Protein AF-A0A9P7X462-F1 (afdb_monomer_lite)

Secondary structure (DSSP, 8-state):
-HHHHHHHHHHHHHHHHHSPP--TTSTTSTT--SHHHHHHHHT-GGGHHHHHHHHHHHHHHHHHHHHHHHHHHHHHHHHHHHTTSS-GGGG--EEE--TTSS--EEE-HHHHHHHHHHHHHHGGGSPPTTS---HHHHHHHHHHHHHHHHHHHHHHHHHHHHHHHHHHHHHHHHTT-SHHHHHHHHHTPPTTTTHHHHHHHHHHHHHHHHTTGGGG--TT----S-----STT-THHHHHHHHHHHHSHHHHHHHHHHHHHHHH------GGG---TTTT--SS--------SS-HHHHHHHHHH-

Radius of gyration: 25.07 Å; chains: 1; bounding box: 58×61×65 Å

Sequence (306 aa):
MLKFRSILYLATVFIAGTLPPPGNSVLDQPWVSSSFWLAMYERGGGYARVCNLLVACFLVSAASAAAVDVYMSTRILSFLAEAGHAPKWLGLKYRRQSNSGKRATVIPWVGLLTSLGFAALSLLCMQRVTGVESKDEVFFKRLTSMNTSAYLQAIIGTLFTYIRFYYGTKRKEKDGKYLTEIERIKQNRAWGQPYLAITAFCICTFILLFHGWTCFRIPNGRWRIYTFTDGPTDQSSTEANAFLVTYLPPPLLLLLVFGYKLVKRSRLTAYEDMDFSDVTFVEGEPLEPKPPKADWRGRMWWTLVK

Foldseek 3Di:
DVVVVVVVVVVVVVVQVPQDDDDPVPPPDPPPPGSVLRVVVVVDDPCVVVSVVVVVVVVVVVVVVLVVVLVVQLVVQLVCLVVVNHPVLSVDWDWADDPPPDPTDIGRVSSNVVSVVVVVLLVLLDDDPPPDDDPSNVVSVLVVLLVVLLVLVVLLVVLVVVLLVVVLLVVCVVVVPPPVLSVVVVVPDDPPPPVVSVVVNVVSVVCLVCVLVVLVPDPPPDDDLDDPDPDPDDPRVVSNSSCCSSPVSVVVVVCVVVVSCVVVVDDDQDSVRDDRPCVPPPPDDPPPPDQPPDDPVSVVVVVVVD

Structure (mmCIF, N/CA/C/O backbone):
data_AF-A0A9P7X462-F1
#
_entry.id   AF-A0A9P7X462-F1
#
loop_
_atom_site.group_PDB
_atom_site.id
_atom_site.type_symbol
_atom_site.label_atom_id
_atom_site.label_alt_id
_atom_site.label_comp_id
_atom_site.label_asym_id
_atom_site.label_entity_id
_atom_site.label_seq_id
_atom_site.pdbx_PDB_ins_code
_atom_site.Cartn_x
_atom_site.Cartn_y
_atom_site.Cartn_z
_atom_site.occupancy
_atom_site.B_iso_or_equiv
_atom_site.auth_seq_id
_atom_site.auth_comp_id
_atom_site.auth_asym_id
_atom_site.auth_atom_id
_atom_site.pdbx_PDB_model_num
ATOM 1 N N . MET A 1 1 ? -0.696 19.508 0.607 1.00 52.09 1 MET A N 1
ATOM 2 C CA . MET A 1 1 ? 0.173 18.605 -0.221 1.00 52.09 1 MET A CA 1
ATOM 3 C C . MET A 1 1 ? -0.399 17.904 -1.485 1.00 52.09 1 MET A C 1
ATOM 5 O O . MET A 1 1 ? 0.282 17.920 -2.508 1.00 52.09 1 MET A O 1
ATOM 9 N N . LEU A 1 2 ? -1.564 17.227 -1.481 1.00 55.53 2 LEU A N 1
ATOM 10 C CA . LEU A 1 2 ? -1.964 16.297 -2.576 1.00 55.53 2 LEU A CA 1
ATOM 11 C C . LEU A 1 2 ? -2.119 16.946 -3.976 1.00 55.53 2 LEU A C 1
ATOM 13 O O . LEU A 1 2 ? -1.744 16.361 -4.995 1.00 55.53 2 LEU A O 1
ATOM 17 N N . LYS A 1 3 ? -2.638 18.181 -4.019 1.00 66.75 3 LYS A N 1
ATOM 18 C CA . LYS A 1 3 ? -2.853 18.942 -5.264 1.00 66.75 3 LYS A CA 1
ATOM 19 C C . LYS A 1 3 ? -1.535 19.259 -5.980 1.00 66.75 3 LYS A C 1
ATOM 21 O O . LYS A 1 3 ? -1.445 19.102 -7.189 1.00 66.75 3 LYS A O 1
ATOM 26 N N . PHE A 1 4 ? -0.496 19.618 -5.227 1.00 74.50 4 PHE A N 1
ATOM 27 C CA . PHE A 1 4 ? 0.814 19.968 -5.777 1.00 74.50 4 PHE A CA 1
ATOM 28 C C . PHE A 1 4 ? 1.508 18.768 -6.436 1.00 74.50 4 PHE A C 1
ATOM 30 O O . PHE A 1 4 ? 2.009 18.880 -7.549 1.00 74.50 4 PHE A O 1
ATOM 37 N N . ARG A 1 5 ? 1.457 17.589 -5.801 1.00 78.94 5 ARG A N 1
ATOM 38 C CA . ARG A 1 5 ? 2.040 16.353 -6.359 1.00 78.94 5 ARG A CA 1
ATOM 39 C C . ARG A 1 5 ? 1.377 15.953 -7.679 1.00 78.94 5 ARG A C 1
ATOM 41 O O . ARG A 1 5 ? 2.067 15.566 -8.613 1.00 78.94 5 ARG A O 1
ATOM 48 N N . SER A 1 6 ? 0.054 16.089 -7.752 1.00 77.81 6 SER A N 1
ATOM 49 C CA . SER A 1 6 ? -0.721 15.762 -8.956 1.00 77.81 6 SER A CA 1
ATOM 50 C C . SER A 1 6 ? -0.382 16.702 -10.117 1.00 77.81 6 SER A C 1
ATOM 52 O O . SER A 1 6 ? -0.191 16.247 -11.240 1.00 77.81 6 SER A O 1
ATOM 54 N N . ILE A 1 7 ? -0.241 18.002 -9.836 1.00 84.56 7 ILE A N 1
ATOM 55 C CA . ILE A 1 7 ? 0.156 19.006 -10.834 1.00 84.56 7 ILE A CA 1
ATOM 56 C C . ILE A 1 7 ? 1.568 18.727 -11.352 1.00 84.56 7 ILE A C 1
ATOM 58 O O . ILE A 1 7 ? 1.775 18.720 -12.562 1.00 84.56 7 ILE A O 1
ATOM 62 N N . LEU A 1 8 ? 2.523 18.448 -10.456 1.00 83.75 8 LEU A N 1
ATOM 63 C CA . LEU A 1 8 ? 3.883 18.085 -10.857 1.00 83.75 8 LEU A CA 1
ATOM 64 C C . LEU A 1 8 ? 3.892 16.839 -11.746 1.00 83.75 8 LEU A C 1
ATOM 66 O O . LEU A 1 8 ? 4.550 16.849 -12.779 1.00 83.75 8 LEU A O 1
ATOM 70 N N . TYR A 1 9 ? 3.127 15.803 -11.391 1.00 82.50 9 TYR A N 1
ATOM 71 C CA . TYR A 1 9 ? 3.040 14.583 -12.192 1.00 82.50 9 TYR A CA 1
ATOM 72 C C . TYR A 1 9 ? 2.520 14.867 -13.608 1.00 82.50 9 TYR A C 1
ATOM 74 O O . TYR A 1 9 ? 3.175 14.516 -14.589 1.00 82.50 9 TYR A O 1
ATOM 82 N N . LEU A 1 10 ? 1.397 15.581 -13.727 1.00 86.25 10 LEU A N 1
ATOM 83 C CA . LEU A 1 10 ? 0.821 15.949 -15.024 1.00 86.25 10 LEU A CA 1
ATOM 84 C C . LEU A 1 10 ? 1.778 16.808 -15.861 1.00 86.25 10 LEU A C 1
ATOM 86 O O . LEU A 1 10 ? 1.946 16.546 -17.050 1.00 86.25 10 LEU A O 1
ATOM 90 N N . ALA A 1 11 ? 2.453 17.778 -15.240 1.00 84.69 11 ALA A N 1
ATOM 91 C CA . ALA A 1 11 ? 3.452 18.603 -15.912 1.00 84.69 11 ALA A CA 1
ATOM 92 C C . ALA A 1 11 ? 4.642 17.765 -16.407 1.00 84.69 11 ALA A C 1
ATOM 94 O O . ALA A 1 11 ? 5.077 17.931 -17.544 1.00 84.69 11 ALA A O 1
ATOM 95 N N . THR A 1 12 ? 5.144 16.829 -15.595 1.00 80.19 12 THR A N 1
ATOM 96 C CA . THR A 1 12 ? 6.256 15.956 -16.004 1.00 80.19 12 THR A CA 1
ATOM 97 C C . THR A 1 12 ? 5.881 15.019 -17.146 1.00 80.19 12 THR A C 1
ATOM 99 O O . THR A 1 12 ? 6.673 14.871 -18.071 1.00 80.19 12 THR A O 1
ATOM 102 N N . VAL A 1 13 ? 4.677 14.436 -17.133 1.00 82.25 13 VAL A N 1
ATOM 103 C CA . VAL A 1 13 ? 4.186 13.579 -18.227 1.00 82.25 13 VAL A CA 1
ATOM 104 C C . VAL A 1 13 ? 4.019 14.389 -19.509 1.00 82.25 13 VAL A C 1
ATOM 106 O O . VAL A 1 13 ? 4.425 13.936 -20.576 1.00 82.25 13 VAL A O 1
ATOM 109 N N . PHE A 1 14 ? 3.479 15.604 -19.401 1.00 85.56 14 PHE A N 1
ATOM 110 C CA . PHE A 1 14 ? 3.344 16.513 -20.534 1.00 85.56 14 PHE A CA 1
ATOM 111 C C . PHE 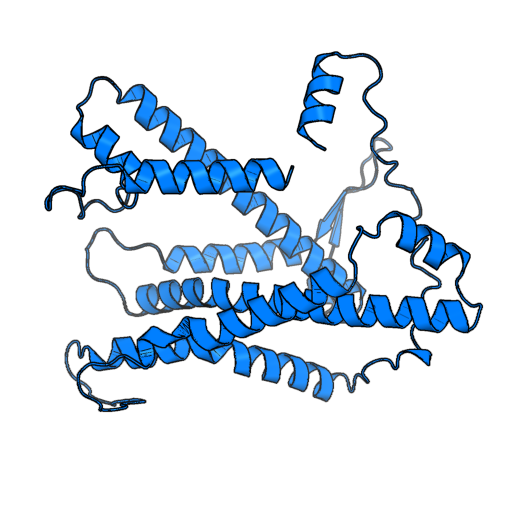A 1 14 ? 4.707 16.849 -21.156 1.00 85.56 14 PHE A C 1
ATOM 113 O O . PHE A 1 14 ? 4.892 16.668 -22.355 1.00 85.56 14 PHE A O 1
ATOM 120 N N . ILE A 1 15 ? 5.691 17.247 -20.341 1.00 82.12 15 ILE A N 1
ATOM 121 C CA . ILE A 1 15 ? 7.052 17.551 -20.812 1.00 82.12 15 ILE A CA 1
ATOM 122 C C . ILE A 1 15 ? 7.710 16.304 -21.420 1.00 82.12 15 ILE A C 1
ATOM 124 O O . ILE A 1 15 ? 8.291 16.387 -22.500 1.00 82.12 15 ILE A O 1
ATOM 128 N N . ALA A 1 16 ? 7.586 15.142 -20.774 1.00 74.12 16 ALA A N 1
ATOM 129 C CA . ALA A 1 16 ? 8.139 13.890 -21.286 1.00 74.12 16 ALA A CA 1
ATOM 130 C C . ALA A 1 16 ? 7.547 13.507 -22.652 1.00 74.12 16 ALA A C 1
ATOM 132 O O . ALA A 1 16 ? 8.287 13.064 -23.525 1.00 74.12 16 ALA A O 1
ATOM 133 N N . GLY A 1 17 ? 6.244 13.730 -22.858 1.00 75.06 17 GLY A N 1
ATOM 134 C CA . GLY A 1 17 ? 5.571 13.480 -24.135 1.00 75.06 17 GLY A CA 1
ATOM 135 C C . GLY A 1 17 ? 5.975 14.437 -25.261 1.00 75.06 17 GLY A C 1
ATOM 136 O O . GLY A 1 17 ? 5.818 14.093 -26.427 1.00 75.06 17 GLY A O 1
ATOM 137 N N . THR A 1 18 ? 6.512 15.618 -24.936 1.00 80.19 18 THR A N 1
ATOM 138 C CA . THR A 1 18 ? 7.016 16.583 -25.935 1.00 80.19 18 THR A CA 1
ATOM 139 C C . THR A 1 18 ? 8.463 16.336 -26.368 1.00 80.19 18 THR A C 1
ATOM 141 O O . THR A 1 18 ? 8.938 16.986 -27.299 1.00 80.19 18 THR A O 1
ATOM 144 N N . LEU A 1 19 ? 9.182 15.426 -25.703 1.00 74.62 19 LEU A N 1
ATOM 145 C CA . LEU A 1 19 ? 10.563 15.102 -26.056 1.00 74.62 19 LEU A CA 1
ATOM 146 C C . LEU A 1 19 ? 10.606 14.172 -27.282 1.00 74.62 19 LEU A C 1
ATOM 148 O O . LEU A 1 19 ? 9.779 13.264 -27.386 1.00 74.62 19 LEU A O 1
ATOM 152 N N . PRO A 1 20 ? 11.568 14.370 -28.203 1.00 69.25 20 PRO A N 1
ATOM 153 C CA . PRO A 1 20 ? 11.725 13.500 -29.361 1.00 69.25 20 PRO A CA 1
ATOM 154 C C . PRO A 1 20 ? 12.034 12.056 -28.926 1.00 69.25 20 PRO A C 1
ATOM 156 O O . PRO A 1 20 ? 12.663 11.849 -27.883 1.00 69.25 20 PRO A O 1
ATOM 159 N N . PRO A 1 21 ? 11.581 11.049 -29.697 1.00 61.97 21 PRO A N 1
ATOM 160 C CA . PRO A 1 21 ? 11.818 9.654 -29.364 1.00 61.97 21 PRO A CA 1
ATOM 161 C C . PRO A 1 21 ? 13.320 9.308 -29.404 1.00 61.97 21 PRO A C 1
ATOM 163 O O . PRO A 1 21 ? 14.033 9.825 -30.266 1.00 61.97 21 PRO A O 1
ATOM 166 N N . PRO A 1 22 ? 13.779 8.417 -28.502 1.00 57.34 22 PRO A N 1
ATOM 167 C CA . PRO A 1 22 ? 15.131 7.867 -28.496 1.00 57.34 22 PRO A CA 1
ATOM 168 C C . PRO A 1 22 ? 15.637 7.402 -29.861 1.00 57.34 22 PRO A C 1
ATOM 170 O O . PRO A 1 22 ? 14.917 6.693 -30.566 1.00 57.34 22 PRO A O 1
ATOM 173 N N . GLY A 1 23 ? 16.901 7.678 -30.189 1.00 57.31 23 GLY A N 1
ATOM 174 C CA . GLY A 1 23 ? 17.597 6.928 -31.236 1.00 57.31 23 GLY A CA 1
ATOM 175 C C . GLY A 1 23 ? 17.810 5.460 -30.830 1.00 57.31 23 GLY A C 1
ATOM 176 O O . GLY A 1 23 ? 18.080 5.155 -29.667 1.00 57.31 23 GLY A O 1
ATOM 177 N N . ASN A 1 24 ? 17.725 4.535 -31.794 1.00 55.25 24 ASN A N 1
ATOM 178 C CA . ASN A 1 24 ? 17.745 3.076 -31.572 1.00 55.25 24 ASN A CA 1
ATOM 179 C C . ASN A 1 24 ? 18.974 2.543 -30.798 1.00 55.25 24 ASN A C 1
ATOM 181 O O . ASN A 1 24 ? 18.919 1.441 -30.264 1.00 55.25 24 ASN A O 1
ATOM 185 N N . SER A 1 25 ? 20.078 3.293 -30.722 1.00 55.12 25 SER A N 1
ATOM 186 C CA . SER A 1 25 ? 21.349 2.852 -30.126 1.00 55.12 25 SER A CA 1
ATOM 187 C C . SER A 1 25 ? 21.471 3.054 -28.611 1.00 55.12 25 SER A C 1
ATOM 189 O O . SER A 1 25 ? 22.446 2.587 -28.028 1.00 55.12 25 SER A O 1
ATOM 191 N N . VAL A 1 26 ? 20.539 3.761 -27.959 1.00 52.75 26 VAL A N 1
ATOM 192 C CA . VAL A 1 26 ? 20.650 4.097 -26.519 1.00 52.75 26 VAL A CA 1
ATOM 193 C C . VAL A 1 26 ? 19.650 3.336 -25.637 1.00 52.75 26 VAL A C 1
ATOM 195 O O . VAL A 1 26 ? 19.733 3.370 -24.411 1.00 52.75 26 VAL A O 1
ATOM 198 N N . LEU A 1 27 ? 18.742 2.578 -26.254 1.00 51.91 27 LEU A N 1
ATOM 199 C CA . LEU A 1 27 ? 17.749 1.752 -25.560 1.00 51.91 27 LEU A CA 1
ATOM 200 C C . LEU A 1 27 ? 18.351 0.530 -24.838 1.00 51.91 27 LEU A C 1
ATOM 202 O O . LEU A 1 27 ? 17.669 -0.070 -24.014 1.00 51.91 27 LEU A O 1
ATOM 206 N N . ASP A 1 28 ? 19.617 0.194 -25.103 1.00 52.62 28 ASP A N 1
ATOM 207 C CA . ASP A 1 28 ? 20.286 -1.009 -24.579 1.00 52.62 28 ASP A CA 1
ATOM 208 C C . ASP A 1 28 ? 21.001 -0.805 -23.228 1.00 52.62 28 ASP A C 1
ATOM 210 O O . ASP A 1 28 ? 21.546 -1.743 -22.647 1.00 52.62 28 ASP A O 1
ATOM 214 N N . GLN A 1 29 ? 21.023 0.422 -22.697 1.00 53.41 29 GLN A N 1
ATOM 215 C CA . GLN A 1 29 ? 21.654 0.715 -21.406 1.00 53.41 29 GLN A CA 1
ATOM 216 C C . GLN A 1 29 ? 20.614 0.610 -20.269 1.00 53.41 29 GLN A C 1
ATOM 218 O O . GLN A 1 29 ? 19.598 1.312 -20.305 1.00 53.41 29 GLN A O 1
ATOM 223 N N . PRO A 1 30 ? 20.858 -0.190 -19.208 1.00 49.69 30 PRO A N 1
ATOM 224 C CA . PRO A 1 30 ? 19.837 -0.556 -18.215 1.00 49.69 30 PRO A CA 1
ATOM 225 C C . PRO A 1 30 ? 19.326 0.606 -17.345 1.00 49.69 30 PRO A C 1
ATOM 227 O O . PRO A 1 30 ? 18.340 0.456 -16.629 1.00 49.69 30 PRO A O 1
ATOM 230 N N . TRP A 1 31 ? 19.966 1.776 -17.407 1.00 52.28 31 TRP A N 1
ATOM 231 C CA . TRP A 1 31 ? 19.574 2.993 -16.685 1.00 52.28 31 TRP A CA 1
ATOM 232 C C . TRP A 1 31 ? 18.886 4.054 -17.560 1.00 52.28 31 TRP A C 1
ATOM 234 O O . TRP A 1 31 ? 18.516 5.109 -17.044 1.00 52.28 31 TRP A O 1
ATOM 244 N N . VAL A 1 32 ? 18.691 3.818 -18.865 1.00 52.47 32 VAL A N 1
ATOM 245 C CA . VAL A 1 32 ? 18.172 4.833 -19.813 1.00 52.47 32 VAL A CA 1
ATOM 246 C C . VAL A 1 32 ? 16.663 4.695 -20.082 1.00 52.47 32 VAL A C 1
ATOM 248 O O . VAL A 1 32 ? 16.137 5.160 -21.085 1.00 52.47 32 VAL A O 1
ATOM 251 N N . SER A 1 33 ? 15.905 4.126 -19.144 1.00 52.66 33 SER A N 1
ATOM 252 C CA . SER A 1 33 ? 14.459 3.889 -19.315 1.00 52.66 33 SER A CA 1
ATOM 253 C C . SER A 1 33 ? 13.585 5.158 -19.329 1.00 52.66 33 SER A C 1
ATOM 255 O O . SER A 1 33 ? 12.375 5.064 -19.515 1.00 52.66 33 SER A O 1
ATOM 257 N N . SER A 1 34 ? 14.158 6.347 -19.113 1.00 61.97 34 SER A N 1
ATOM 258 C CA . SER A 1 34 ? 13.439 7.627 -19.111 1.00 61.97 34 SER A CA 1
ATOM 259 C C . SER A 1 34 ? 13.858 8.492 -20.301 1.00 61.97 34 SER A C 1
ATOM 261 O O . SER A 1 34 ? 15.031 8.855 -20.402 1.00 61.97 34 SER A O 1
ATOM 263 N N . SER A 1 35 ? 12.905 8.911 -21.148 1.00 61.19 35 SER A N 1
ATOM 264 C CA . SER A 1 35 ? 13.176 9.836 -22.270 1.00 61.19 35 SER A CA 1
ATOM 265 C C . SER A 1 35 ? 13.844 11.141 -21.830 1.00 61.19 35 SER A C 1
ATOM 267 O O . SER A 1 35 ? 14.609 11.721 -22.591 1.00 61.19 35 SER A O 1
ATOM 269 N N . PHE A 1 36 ? 13.609 11.600 -20.595 1.00 65.75 36 PHE A N 1
ATOM 270 C CA . PHE A 1 36 ? 14.299 12.774 -20.056 1.00 65.75 36 PHE A CA 1
ATOM 271 C C . PHE A 1 36 ? 15.795 12.515 -19.851 1.00 65.75 36 PHE A C 1
ATOM 273 O O . PHE A 1 36 ? 16.634 13.341 -20.208 1.00 65.75 36 PHE A O 1
ATOM 280 N N . TRP A 1 37 ? 16.127 11.353 -19.285 1.00 65.88 37 TRP A N 1
ATOM 281 C CA . TRP A 1 37 ? 17.510 10.951 -19.049 1.00 65.88 37 TRP A CA 1
ATOM 282 C C . TRP A 1 37 ? 18.265 10.795 -20.366 1.00 65.88 37 TRP A C 1
ATOM 284 O O . TRP A 1 37 ? 19.395 11.263 -20.504 1.00 65.88 37 TRP A O 1
ATOM 294 N N . LEU A 1 38 ? 17.593 10.209 -21.354 1.00 65.44 38 LEU A N 1
ATOM 295 C CA . LEU A 1 38 ? 18.146 10.055 -22.680 1.00 65.44 38 LEU A CA 1
ATOM 296 C C . LEU A 1 38 ? 18.397 11.396 -23.375 1.00 65.44 38 LEU A C 1
ATOM 298 O O . LEU A 1 38 ? 19.495 11.621 -23.872 1.00 65.44 38 LEU A O 1
ATOM 302 N N . ALA A 1 39 ? 17.422 12.307 -23.353 1.00 66.81 39 ALA A N 1
ATOM 303 C CA . ALA A 1 39 ? 17.567 13.628 -23.961 1.00 66.81 39 ALA A CA 1
ATOM 304 C C . ALA A 1 39 ? 18.724 14.436 -23.341 1.00 66.81 39 ALA A C 1
ATOM 306 O O . ALA A 1 39 ? 19.370 15.231 -24.025 1.00 66.81 39 ALA A O 1
ATOM 307 N N . MET A 1 40 ? 19.008 14.235 -22.049 1.00 66.06 40 MET A N 1
ATOM 308 C CA . MET A 1 40 ? 20.171 14.836 -21.391 1.00 66.06 40 MET A CA 1
ATOM 309 C C . MET A 1 40 ? 21.491 14.170 -21.788 1.00 66.06 40 MET A C 1
ATOM 311 O O . MET A 1 40 ? 22.491 14.866 -21.954 1.00 66.06 40 MET A O 1
ATOM 315 N N . TYR A 1 41 ? 21.499 12.845 -21.948 1.00 66.81 41 TYR A N 1
ATOM 316 C CA . TYR A 1 41 ? 22.675 12.090 -22.376 1.00 66.81 41 TYR A CA 1
ATOM 317 C C . TYR A 1 41 ? 23.061 12.404 -23.832 1.00 66.81 41 TYR A C 1
ATOM 319 O O . TYR A 1 41 ? 24.225 12.691 -24.114 1.00 66.81 41 TYR A O 1
ATOM 327 N N . GLU A 1 42 ? 22.081 12.436 -24.740 1.00 66.75 42 GLU A N 1
ATOM 328 C CA . GLU A 1 42 ? 22.280 12.718 -26.170 1.00 66.75 42 GLU A CA 1
ATOM 329 C C . GLU A 1 42 ? 22.773 14.151 -26.442 1.00 66.75 42 GLU A C 1
ATOM 331 O O . GLU A 1 42 ? 23.473 14.384 -27.425 1.00 66.75 42 GLU A O 1
ATOM 336 N N . ARG A 1 43 ? 22.475 15.123 -25.564 1.00 63.09 43 ARG A N 1
ATOM 337 C CA . ARG A 1 43 ? 22.929 16.521 -25.714 1.00 63.09 43 ARG A CA 1
ATOM 338 C C . ARG A 1 43 ? 24.391 16.785 -25.312 1.00 63.09 43 ARG A C 1
ATOM 340 O O . ARG A 1 43 ? 24.850 17.919 -25.444 1.00 63.09 43 ARG A O 1
ATOM 347 N N . GLY A 1 44 ? 25.148 15.767 -24.900 1.00 55.38 44 GLY A N 1
ATOM 348 C CA . GLY A 1 44 ? 26.606 15.849 -24.757 1.00 55.38 44 GLY A CA 1
ATOM 349 C C . GLY A 1 44 ? 27.136 16.362 -23.404 1.00 55.38 44 GLY A C 1
ATOM 350 O O . GLY A 1 44 ? 26.455 17.011 -22.611 1.00 55.38 44 GLY A O 1
ATOM 351 N N . GLY A 1 45 ? 28.411 16.041 -23.141 1.00 54.28 45 GLY A N 1
ATOM 352 C CA . GLY A 1 45 ? 29.092 16.011 -21.833 1.00 54.28 45 GLY A CA 1
ATOM 353 C C . GLY A 1 45 ? 29.293 17.318 -21.046 1.00 54.28 45 GLY A C 1
ATOM 354 O O . GLY A 1 45 ? 29.981 17.289 -20.025 1.00 54.28 45 GLY A O 1
ATOM 355 N N . GLY A 1 46 ? 28.680 18.441 -21.432 1.00 58.78 46 GLY A N 1
ATOM 356 C CA . GLY A 1 46 ? 28.746 19.700 -20.666 1.00 58.78 46 GLY A CA 1
ATOM 357 C C . GLY A 1 46 ? 28.041 19.640 -19.301 1.00 58.78 46 GLY A C 1
ATOM 358 O O . GLY A 1 46 ? 28.351 20.417 -18.399 1.00 58.78 46 GLY A O 1
ATOM 359 N N . TYR A 1 47 ? 27.134 18.673 -19.116 1.00 65.88 47 TYR A N 1
ATOM 360 C CA . TYR A 1 47 ? 26.289 18.538 -17.924 1.00 65.88 47 TYR A CA 1
ATOM 361 C C . TYR A 1 47 ? 26.537 17.256 -17.118 1.00 65.88 47 TYR A C 1
ATOM 363 O O . TYR A 1 47 ? 25.713 16.899 -16.276 1.00 65.88 47 TYR A O 1
ATOM 371 N N . ALA A 1 48 ? 27.672 16.573 -17.305 1.00 68.75 48 ALA A N 1
ATOM 372 C CA . ALA A 1 48 ? 27.973 15.319 -16.598 1.00 68.75 48 ALA A CA 1
ATOM 373 C C . ALA A 1 48 ? 27.870 15.452 -15.062 1.00 68.75 48 ALA A C 1
ATOM 375 O O . ALA A 1 48 ? 27.337 14.575 -14.386 1.00 68.75 48 ALA A O 1
ATOM 376 N N . ARG A 1 49 ? 28.295 16.597 -14.503 1.00 77.00 49 ARG A N 1
ATOM 377 C CA . ARG A 1 49 ? 28.161 16.893 -13.063 1.00 77.00 49 ARG A CA 1
ATOM 378 C C . ARG A 1 49 ? 26.701 17.010 -12.619 1.00 77.00 49 ARG A C 1
ATOM 380 O O . ARG A 1 49 ? 26.353 16.521 -11.551 1.00 77.00 49 ARG A O 1
ATOM 387 N N . VAL A 1 50 ? 25.853 17.631 -13.441 1.00 77.81 50 VAL A N 1
ATOM 388 C CA . VAL A 1 50 ? 24.415 17.786 -13.167 1.00 77.81 50 VAL A CA 1
ATOM 389 C C . VAL A 1 50 ? 23.706 16.437 -13.276 1.00 77.81 50 VAL A C 1
ATOM 391 O O . VAL A 1 50 ? 22.897 16.108 -12.415 1.00 77.81 50 VAL A O 1
ATOM 394 N N . CYS A 1 51 ? 24.063 15.619 -14.268 1.00 73.19 51 CYS A N 1
ATOM 395 C CA . CYS A 1 51 ? 23.543 14.259 -14.414 1.00 73.19 51 CYS A CA 1
ATOM 396 C C . CYS A 1 51 ? 23.895 13.398 -13.190 1.00 73.19 51 CYS A C 1
ATOM 398 O O . CYS A 1 51 ? 23.007 12.810 -12.577 1.00 73.19 51 CYS A O 1
ATOM 400 N N . ASN A 1 52 ? 25.162 13.391 -12.766 1.00 78.44 52 ASN A N 1
ATOM 401 C CA . ASN A 1 52 ? 25.593 12.626 -11.592 1.00 78.44 52 ASN A CA 1
ATOM 402 C C . ASN A 1 52 ? 24.930 13.116 -10.296 1.00 78.44 52 ASN A C 1
ATOM 404 O O . ASN A 1 52 ? 24.557 12.297 -9.456 1.00 78.44 52 ASN A O 1
ATOM 408 N N . LEU A 1 53 ? 24.730 14.432 -10.143 1.00 85.06 53 LEU A N 1
ATOM 409 C CA . LEU A 1 53 ? 23.982 14.992 -9.016 1.00 85.06 53 LEU A CA 1
ATOM 410 C C . LEU A 1 53 ? 22.526 14.510 -9.018 1.00 85.06 53 LEU A C 1
ATOM 412 O O . LEU A 1 53 ? 22.028 14.084 -7.980 1.00 85.06 53 LEU A O 1
ATOM 416 N N . LEU A 1 54 ? 21.856 14.529 -10.172 1.00 80.69 54 LEU A N 1
ATOM 417 C CA . LEU A 1 54 ? 20.483 14.041 -10.296 1.00 80.69 54 LEU A CA 1
ATOM 418 C C . LEU A 1 54 ? 20.383 12.548 -9.975 1.00 80.69 54 LEU A C 1
ATOM 420 O O . LEU A 1 54 ? 19.497 12.165 -9.217 1.00 80.69 54 LEU A O 1
ATOM 424 N N . VAL A 1 55 ? 21.308 11.717 -10.467 1.00 81.94 55 VAL A N 1
ATOM 425 C CA . VAL A 1 55 ? 21.367 10.281 -10.124 1.00 81.94 55 VAL A CA 1
ATOM 426 C C . VAL A 1 55 ? 21.541 10.091 -8.628 1.00 81.94 55 VAL A C 1
ATOM 428 O O . VAL A 1 55 ? 20.796 9.321 -8.026 1.00 81.94 55 VAL A O 1
ATOM 431 N N . ALA A 1 56 ? 22.463 10.825 -8.003 1.00 85.75 56 ALA A N 1
ATOM 432 C CA . ALA A 1 56 ? 22.652 10.764 -6.560 1.00 85.75 56 ALA A CA 1
ATOM 433 C C . ALA A 1 56 ? 21.369 11.162 -5.809 1.00 85.75 56 ALA A C 1
ATOM 435 O O . ALA A 1 56 ? 20.952 10.454 -4.894 1.00 85.75 56 ALA A O 1
ATOM 436 N N . CYS A 1 57 ? 20.693 12.237 -6.225 1.00 87.00 57 CYS A N 1
ATOM 437 C CA . CYS A 1 57 ? 19.416 12.653 -5.645 1.00 87.00 57 CYS A CA 1
ATOM 438 C C . CYS A 1 57 ? 18.320 11.588 -5.813 1.00 87.00 57 CYS A C 1
ATOM 440 O O . CYS A 1 57 ? 17.595 11.315 -4.855 1.00 87.00 57 CYS A O 1
ATOM 442 N N . PHE A 1 58 ? 18.210 10.958 -6.986 1.00 86.00 58 PHE A N 1
ATOM 443 C CA . PHE A 1 58 ? 17.252 9.877 -7.226 1.00 86.00 58 PHE A CA 1
ATOM 444 C C . PHE A 1 58 ? 17.545 8.652 -6.359 1.00 86.00 58 PHE A C 1
ATOM 446 O O . PHE A 1 58 ? 16.623 8.126 -5.737 1.00 86.00 58 PHE A O 1
ATOM 453 N N . LEU A 1 59 ? 18.809 8.235 -6.254 1.00 86.31 59 LEU A N 1
ATOM 454 C CA . LEU A 1 59 ? 19.218 7.111 -5.409 1.00 86.31 59 LEU A CA 1
ATOM 455 C C . LEU A 1 59 ? 18.943 7.387 -3.927 1.00 86.31 59 LEU A C 1
ATOM 457 O O . LEU A 1 59 ? 18.384 6.533 -3.242 1.00 86.31 59 LEU A O 1
ATOM 461 N N . VAL A 1 60 ? 19.262 8.589 -3.439 1.00 91.62 60 VAL A N 1
ATOM 462 C CA . VAL A 1 60 ? 18.967 8.996 -2.056 1.00 91.62 60 VAL A CA 1
ATOM 463 C C . VAL A 1 60 ? 17.458 9.042 -1.810 1.00 91.62 60 VAL A C 1
ATOM 465 O O . VAL A 1 60 ? 16.989 8.556 -0.780 1.00 91.62 60 VAL A O 1
ATOM 468 N N . SER A 1 61 ? 16.676 9.569 -2.757 1.00 90.88 61 SER A N 1
ATOM 469 C CA . SER A 1 61 ? 15.215 9.592 -2.642 1.00 90.88 61 SER A CA 1
ATOM 470 C C . SER A 1 61 ? 14.617 8.184 -2.640 1.00 90.88 61 SER A C 1
ATOM 472 O O . SER A 1 61 ? 13.715 7.913 -1.847 1.00 90.88 61 SER A O 1
ATOM 474 N N . ALA A 1 62 ? 15.101 7.293 -3.506 1.00 87.56 62 ALA A N 1
ATOM 475 C CA . ALA A 1 62 ? 14.647 5.908 -3.578 1.00 87.56 62 ALA A CA 1
ATOM 476 C C . ALA A 1 62 ? 15.008 5.140 -2.298 1.00 87.56 62 ALA A C 1
ATOM 478 O O . ALA A 1 62 ? 14.152 4.472 -1.719 1.00 87.56 62 ALA A O 1
ATOM 479 N N . ALA A 1 63 ? 16.237 5.302 -1.801 1.00 89.50 63 ALA A N 1
ATOM 480 C CA . ALA A 1 63 ? 16.680 4.704 -0.545 1.00 89.50 63 ALA A CA 1
ATOM 481 C C . ALA A 1 63 ? 15.854 5.205 0.651 1.00 89.50 63 ALA A C 1
ATOM 483 O O . ALA A 1 63 ? 15.471 4.417 1.517 1.00 89.50 63 ALA A O 1
ATOM 484 N N . SER A 1 64 ? 15.523 6.500 0.684 1.00 93.12 64 SER A N 1
ATOM 485 C CA . SER A 1 64 ? 14.667 7.064 1.729 1.00 93.12 64 SER A CA 1
ATOM 486 C C . SER A 1 64 ? 13.240 6.513 1.670 1.00 93.12 64 SER A C 1
ATOM 488 O O . SER A 1 64 ? 12.690 6.193 2.723 1.00 93.12 64 SER A O 1
ATOM 490 N N . ALA A 1 65 ? 12.650 6.377 0.478 1.00 89.38 65 ALA A N 1
ATOM 491 C CA . ALA A 1 65 ? 11.325 5.780 0.313 1.00 89.38 65 ALA A CA 1
ATOM 492 C C . ALA A 1 65 ? 11.312 4.311 0.774 1.00 89.38 65 ALA A C 1
ATOM 494 O O . ALA A 1 65 ? 10.473 3.932 1.589 1.00 89.38 65 ALA A O 1
ATOM 495 N N . ALA A 1 66 ? 12.310 3.524 0.360 1.00 88.31 66 ALA A N 1
ATOM 496 C CA . ALA A 1 66 ? 12.454 2.130 0.775 1.00 88.31 66 ALA A CA 1
ATOM 497 C C . ALA A 1 66 ? 12.600 1.981 2.301 1.00 88.31 66 ALA A C 1
ATOM 499 O O . ALA A 1 66 ? 11.985 1.100 2.904 1.00 88.31 66 ALA A O 1
ATOM 500 N N . ALA A 1 67 ? 13.362 2.864 2.956 1.00 90.56 67 ALA A N 1
ATOM 501 C CA . ALA A 1 67 ? 13.506 2.847 4.412 1.00 90.56 67 ALA A CA 1
ATOM 502 C C . ALA A 1 67 ? 12.171 3.108 5.139 1.00 90.56 67 ALA A C 1
ATOM 504 O O . ALA A 1 67 ? 11.886 2.471 6.159 1.00 90.56 67 ALA A O 1
ATOM 505 N N . VAL A 1 68 ? 11.336 4.013 4.612 1.00 92.12 68 VAL A N 1
ATOM 506 C CA . VAL A 1 68 ? 9.994 4.286 5.156 1.00 92.12 68 VAL A CA 1
ATOM 507 C C . VAL A 1 68 ? 9.073 3.080 4.978 1.00 92.12 68 VAL A C 1
ATOM 509 O O . VAL A 1 68 ? 8.382 2.710 5.928 1.00 92.12 68 VAL A O 1
ATOM 512 N N . ASP A 1 69 ? 9.095 2.423 3.821 1.00 89.94 69 ASP A N 1
ATOM 513 C CA . ASP A 1 69 ? 8.243 1.257 3.559 1.00 89.94 69 ASP A CA 1
ATOM 514 C C . ASP A 1 69 ? 8.593 0.070 4.469 1.00 89.94 69 ASP A C 1
ATOM 516 O O . ASP A 1 69 ? 7.696 -0.574 5.029 1.00 89.94 69 ASP A O 1
ATOM 520 N N . VAL A 1 70 ? 9.886 -0.174 4.715 1.00 90.50 70 VAL A N 1
ATOM 521 C CA . VAL A 1 70 ? 10.346 -1.192 5.680 1.00 90.50 70 VAL A CA 1
ATOM 522 C C . VAL A 1 70 ? 9.877 -0.852 7.097 1.00 90.50 70 VAL A C 1
ATOM 524 O O . VAL A 1 70 ? 9.395 -1.725 7.829 1.00 90.50 70 VAL A O 1
ATOM 527 N N . TYR A 1 71 ? 9.970 0.421 7.489 1.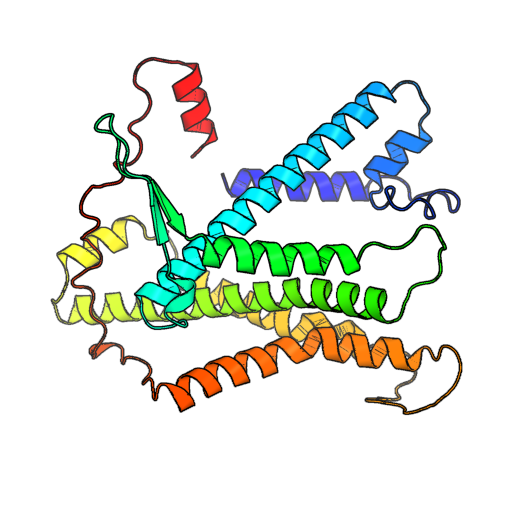00 89.44 71 TYR A N 1
ATOM 528 C CA . TYR A 1 71 ? 9.515 0.887 8.797 1.00 89.44 71 TYR A CA 1
ATOM 529 C C . TYR A 1 71 ? 8.001 0.715 8.987 1.00 89.44 71 TYR A C 1
ATOM 531 O O . TYR A 1 71 ? 7.561 0.197 10.021 1.00 89.44 71 TYR A O 1
ATOM 539 N N . MET A 1 72 ? 7.201 1.110 7.994 1.00 90.25 72 MET A N 1
ATOM 540 C CA . MET A 1 72 ? 5.744 0.979 8.034 1.00 90.25 72 MET A CA 1
ATOM 541 C C . MET A 1 72 ? 5.321 -0.490 8.078 1.00 90.25 72 MET A C 1
ATOM 543 O O . MET A 1 72 ? 4.523 -0.866 8.939 1.00 90.25 72 MET A O 1
ATOM 547 N N . SER A 1 73 ? 5.916 -1.336 7.235 1.00 90.00 73 SER A N 1
ATOM 548 C CA . SER A 1 73 ? 5.629 -2.778 7.183 1.00 90.00 73 SER A CA 1
ATOM 549 C C . SER A 1 73 ? 5.893 -3.458 8.528 1.00 90.00 73 SER A C 1
ATOM 551 O O . SER A 1 73 ? 5.040 -4.170 9.058 1.00 90.00 73 SER A O 1
ATOM 553 N N . THR A 1 74 ? 7.032 -3.144 9.147 1.00 90.94 74 THR A N 1
ATOM 554 C CA . THR A 1 74 ? 7.433 -3.672 10.459 1.00 90.94 74 THR A CA 1
ATOM 555 C C . THR A 1 74 ? 6.433 -3.304 11.565 1.00 90.94 74 THR A C 1
ATOM 557 O O . THR A 1 74 ? 6.084 -4.136 12.413 1.00 90.94 74 THR A O 1
ATOM 560 N N . ARG A 1 75 ? 5.925 -2.063 11.561 1.00 88.25 75 ARG A N 1
ATOM 561 C CA . ARG A 1 75 ? 4.933 -1.596 12.544 1.00 88.25 75 ARG A CA 1
ATOM 562 C C . ARG A 1 75 ? 3.554 -2.196 12.325 1.00 88.25 75 ARG A C 1
ATOM 564 O O . ARG A 1 75 ? 2.933 -2.604 13.303 1.00 88.25 75 ARG A O 1
ATOM 571 N N . ILE A 1 76 ? 3.104 -2.282 11.075 1.00 89.81 76 ILE A N 1
ATOM 572 C CA . ILE A 1 76 ? 1.821 -2.904 10.729 1.00 89.81 76 ILE A CA 1
ATOM 573 C C . ILE A 1 76 ? 1.815 -4.364 11.192 1.00 89.81 76 ILE A C 1
ATOM 575 O O . ILE A 1 76 ? 0.873 -4.791 11.853 1.00 89.81 76 ILE A O 1
ATOM 579 N N . LEU A 1 77 ? 2.894 -5.106 10.942 1.00 89.00 77 LEU A N 1
ATOM 580 C CA . LEU A 1 77 ? 3.021 -6.503 11.360 1.00 89.00 77 LEU A CA 1
ATOM 581 C C . LEU A 1 77 ? 2.943 -6.673 12.886 1.00 89.00 77 LEU A C 1
ATOM 583 O O . LEU A 1 77 ? 2.273 -7.570 13.393 1.00 89.00 77 LEU A O 1
ATOM 587 N N . SER A 1 78 ? 3.600 -5.770 13.614 1.00 87.81 78 SER A N 1
ATOM 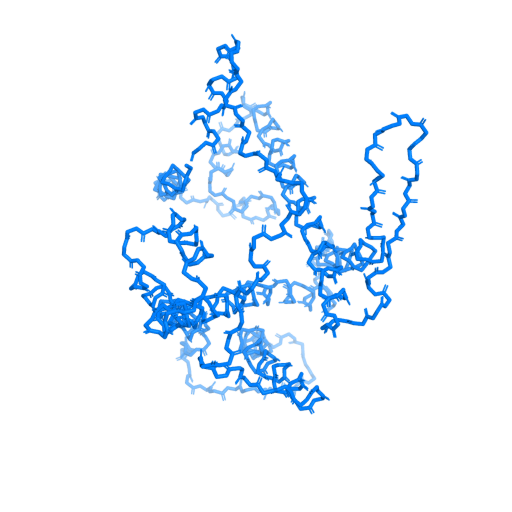588 C CA . SER A 1 78 ? 3.604 -5.769 15.080 1.00 87.81 78 SER A CA 1
ATOM 589 C C . SER A 1 78 ? 2.229 -5.443 15.649 1.00 87.81 78 SER A C 1
ATOM 591 O O . SER A 1 78 ? 1.779 -6.101 16.581 1.00 87.81 78 SER A O 1
ATOM 593 N N . PHE A 1 79 ? 1.549 -4.459 15.057 1.00 87.31 79 PHE A N 1
ATOM 594 C CA . PHE A 1 79 ? 0.190 -4.082 15.430 1.00 87.31 79 PHE A CA 1
ATOM 595 C C . PHE A 1 79 ? -0.797 -5.227 15.167 1.00 87.31 79 PHE A C 1
ATOM 597 O O . PHE A 1 79 ? -1.626 -5.542 16.016 1.00 87.31 79 PHE A O 1
ATOM 604 N N . LEU A 1 80 ? -0.665 -5.917 14.030 1.00 85.75 80 LEU A N 1
ATOM 605 C CA . LEU A 1 80 ? -1.480 -7.092 13.712 1.00 85.75 80 LEU A CA 1
ATOM 606 C C . LEU A 1 80 ? -1.240 -8.253 14.688 1.00 85.75 80 LEU A C 1
ATOM 608 O O . LEU A 1 80 ? -2.180 -8.982 15.012 1.00 85.75 80 LEU A O 1
ATOM 612 N N . ALA A 1 81 ? -0.005 -8.436 15.161 1.00 87.25 81 ALA A N 1
ATOM 613 C CA . ALA A 1 81 ? 0.314 -9.449 16.163 1.00 87.25 81 ALA A CA 1
ATOM 614 C C . ALA A 1 81 ? -0.278 -9.106 17.541 1.00 87.25 81 ALA A C 1
ATOM 616 O O . ALA A 1 81 ? -0.807 -9.993 18.209 1.00 87.25 81 ALA A O 1
ATOM 617 N N . GLU A 1 82 ? -0.261 -7.830 17.939 1.00 83.69 82 GLU A N 1
ATOM 618 C CA . GLU A 1 82 ? -0.894 -7.356 19.181 1.00 83.69 82 GLU A CA 1
ATOM 619 C C . GLU A 1 82 ? -2.419 -7.459 19.133 1.00 83.69 82 GLU A C 1
ATOM 621 O O . GLU A 1 82 ? -3.035 -7.881 20.108 1.00 83.69 82 GLU A O 1
ATOM 626 N N . ALA A 1 83 ? -3.022 -7.187 17.974 1.00 82.19 83 ALA A N 1
ATOM 627 C CA . ALA A 1 83 ? -4.450 -7.388 17.737 1.00 82.19 83 ALA A CA 1
ATOM 628 C C . ALA A 1 83 ? -4.859 -8.879 17.668 1.00 82.19 83 ALA A C 1
ATOM 630 O O . ALA A 1 83 ? -6.034 -9.199 17.504 1.00 82.19 83 ALA A O 1
ATOM 631 N N . GLY A 1 84 ? -3.906 -9.819 17.753 1.00 80.75 84 GLY A N 1
ATOM 632 C CA . GLY A 1 84 ? -4.166 -11.261 17.673 1.00 80.75 84 GLY A CA 1
ATOM 633 C C . GLY A 1 84 ? -4.530 -11.770 16.270 1.00 80.75 84 GLY A C 1
ATOM 634 O O . GLY A 1 84 ? -4.969 -12.919 16.120 1.00 80.75 84 GLY A O 1
ATOM 635 N N . HIS A 1 85 ? -4.343 -10.934 15.243 1.00 81.31 85 HIS A N 1
ATOM 636 C CA . HIS A 1 85 ? -4.603 -11.250 13.836 1.00 81.31 85 HIS A CA 1
ATOM 637 C C . HIS A 1 85 ? -3.401 -11.895 13.135 1.00 81.31 85 HIS A C 1
ATOM 639 O O . HIS A 1 85 ? -3.592 -12.635 12.172 1.00 81.31 85 HIS A O 1
ATOM 645 N N . ALA A 1 86 ? -2.183 -11.672 13.638 1.00 82.44 86 ALA A N 1
ATOM 646 C CA . ALA A 1 86 ? -0.957 -12.310 13.163 1.00 82.44 86 ALA A CA 1
ATOM 647 C C . ALA A 1 86 ? -0.330 -13.227 14.238 1.00 82.44 86 ALA A C 1
ATOM 649 O O . ALA A 1 86 ? -0.652 -13.106 15.425 1.00 82.44 86 ALA A O 1
ATOM 650 N N . PRO A 1 87 ? 0.557 -14.166 13.856 1.00 83.50 87 PRO A N 1
ATOM 651 C CA . PRO A 1 87 ? 1.284 -15.002 14.806 1.00 83.50 87 PRO A CA 1
ATOM 652 C C . PRO A 1 87 ? 2.024 -14.189 15.878 1.00 83.50 87 PRO A C 1
ATOM 654 O O . PRO A 1 87 ? 2.714 -13.219 15.569 1.00 83.50 87 PRO A O 1
ATOM 657 N N . LYS A 1 88 ? 1.941 -14.629 17.141 1.00 81.56 88 LYS A N 1
ATOM 658 C CA . LYS A 1 88 ? 2.491 -13.903 18.304 1.00 81.56 88 LYS A CA 1
ATOM 659 C C . LYS A 1 88 ? 3.995 -13.612 18.203 1.00 81.56 88 LYS A C 1
ATOM 661 O O . LYS A 1 88 ? 4.451 -12.603 18.727 1.00 81.56 88 LYS A O 1
ATOM 666 N N . TRP A 1 89 ? 4.758 -14.460 17.508 1.00 85.06 89 TRP A N 1
ATOM 667 C CA . TRP A 1 89 ? 6.203 -14.277 17.331 1.00 85.06 89 TRP A CA 1
ATOM 668 C C . TRP A 1 89 ? 6.553 -13.023 16.511 1.00 85.06 89 TRP A C 1
ATOM 670 O O . TRP A 1 89 ? 7.587 -12.410 16.758 1.00 85.06 89 TRP A O 1
ATOM 680 N N . LEU A 1 90 ? 5.669 -12.567 15.617 1.00 82.62 90 LEU A N 1
ATOM 681 C CA . LEU A 1 90 ? 5.854 -11.322 14.856 1.00 82.62 90 LEU A CA 1
ATOM 682 C C . LEU A 1 90 ? 5.709 -10.061 15.716 1.00 82.62 90 LEU A C 1
ATOM 684 O O . LEU A 1 90 ? 6.226 -9.005 15.359 1.00 82.62 90 LEU A O 1
ATOM 688 N N . GLY A 1 91 ? 5.036 -10.180 16.861 1.00 80.62 91 GLY A N 1
ATOM 689 C CA . GLY A 1 91 ? 4.857 -9.108 17.836 1.00 80.62 91 GLY A CA 1
ATOM 690 C C . GLY A 1 91 ? 5.986 -9.007 18.858 1.00 80.62 91 GLY A C 1
ATOM 691 O O . GLY A 1 91 ? 5.864 -8.232 19.800 1.00 80.62 91 GLY A O 1
ATOM 692 N N . LEU A 1 92 ? 7.072 -9.779 18.722 1.00 82.69 92 LEU A N 1
ATOM 693 C CA . LEU A 1 92 ? 8.203 -9.710 19.646 1.00 82.69 92 LEU A CA 1
ATOM 694 C C . LEU A 1 92 ? 8.931 -8.369 19.503 1.00 82.69 92 LEU A C 1
ATOM 696 O O . LEU A 1 92 ? 9.487 -8.030 18.453 1.00 82.69 92 LEU A O 1
ATOM 700 N N . LYS A 1 93 ? 8.944 -7.604 20.597 1.00 83.38 93 LYS A N 1
ATOM 701 C CA . LYS A 1 93 ? 9.557 -6.279 20.659 1.00 83.38 93 LYS A CA 1
ATOM 702 C C . LYS A 1 93 ? 10.796 -6.309 21.536 1.00 83.38 93 LYS A C 1
ATOM 704 O O . LYS A 1 93 ? 10.776 -6.821 22.651 1.00 83.38 93 LYS A O 1
ATOM 709 N N . TYR A 1 94 ? 11.866 -5.704 21.042 1.00 81.81 94 TYR A N 1
ATOM 710 C CA . TYR A 1 94 ? 13.030 -5.390 21.849 1.00 81.81 94 TYR A CA 1
ATOM 711 C C . TYR A 1 94 ? 12.818 -4.011 22.475 1.00 81.81 94 TYR A C 1
ATOM 713 O O . TYR A 1 94 ? 12.649 -3.009 21.771 1.00 81.81 94 TYR A O 1
ATOM 721 N N . ARG A 1 95 ? 12.781 -3.957 23.807 1.00 76.81 95 ARG A N 1
ATOM 722 C CA . ARG A 1 95 ? 12.664 -2.705 24.555 1.00 76.81 95 ARG A CA 1
ATOM 723 C C . ARG A 1 95 ? 14.049 -2.285 25.012 1.00 76.81 95 ARG A C 1
ATOM 725 O O . ARG A 1 95 ? 14.624 -2.912 25.895 1.00 76.81 95 ARG A O 1
ATOM 732 N N . ARG A 1 96 ? 14.566 -1.194 24.450 1.00 73.38 96 ARG A N 1
ATOM 733 C CA . ARG A 1 96 ? 15.784 -0.574 24.974 1.00 73.38 96 ARG A CA 1
ATOM 734 C C . ARG A 1 96 ? 15.394 0.408 26.073 1.00 73.38 96 ARG A C 1
ATOM 736 O O . ARG A 1 96 ? 14.759 1.429 25.803 1.00 73.38 96 ARG A O 1
ATOM 743 N N . GLN A 1 97 ? 15.750 0.087 27.313 1.00 63.31 97 GLN A N 1
ATOM 744 C CA . GLN A 1 97 ? 15.558 0.990 28.443 1.00 63.31 97 GLN A CA 1
ATOM 745 C C . GLN A 1 97 ? 16.561 2.145 28.320 1.00 63.31 97 GLN A C 1
ATOM 747 O O . GLN A 1 97 ? 17.759 1.927 28.147 1.00 63.31 97 GLN A O 1
ATOM 752 N N . SER A 1 98 ? 16.063 3.382 28.314 1.00 58.69 98 SER A N 1
ATOM 753 C CA . SER A 1 98 ? 16.912 4.573 28.280 1.00 58.69 98 SER A CA 1
ATOM 754 C C . SER A 1 98 ? 17.152 5.040 29.711 1.00 58.69 98 SER A C 1
ATOM 756 O O . SER A 1 98 ? 16.201 5.400 30.398 1.00 58.69 98 SER A O 1
ATOM 758 N N . ASN A 1 99 ? 18.413 5.081 30.150 1.00 57.06 99 ASN A N 1
ATOM 759 C CA . ASN A 1 99 ? 18.795 5.588 31.477 1.00 57.06 99 ASN A CA 1
ATOM 760 C C . ASN A 1 99 ? 18.598 7.112 31.642 1.00 57.06 99 ASN A C 1
ATOM 762 O O . ASN A 1 99 ? 18.882 7.652 32.701 1.00 57.06 99 ASN A O 1
ATOM 766 N N . SER A 1 100 ? 18.119 7.826 30.617 1.00 58.44 100 SER A N 1
ATOM 767 C CA . SER A 1 100 ? 18.109 9.297 30.569 1.00 58.44 100 SER A CA 1
ATOM 768 C C . SER A 1 100 ? 16.698 9.914 30.628 1.00 58.44 100 SER A C 1
ATOM 770 O O . SER A 1 100 ? 16.462 10.974 30.060 1.00 58.44 100 SER A O 1
ATOM 772 N N . GLY A 1 101 ? 15.715 9.241 31.243 1.00 58.50 101 GLY A N 1
ATOM 773 C CA . GLY A 1 101 ? 14.335 9.757 31.365 1.00 58.50 101 GLY A CA 1
ATOM 774 C C . GLY A 1 101 ? 13.578 9.930 30.035 1.00 58.50 101 GLY A C 1
ATOM 775 O O . GLY A 1 101 ? 12.431 10.372 30.014 1.00 58.50 101 GLY A O 1
ATOM 776 N N . LYS A 1 102 ? 14.194 9.568 28.903 1.00 59.94 102 LYS A N 1
ATOM 777 C CA . LYS A 1 102 ? 13.576 9.575 27.573 1.00 59.94 102 LYS A CA 1
ATOM 778 C C . LYS A 1 102 ? 12.747 8.303 27.385 1.00 59.94 102 LYS A C 1
ATOM 780 O O . LYS A 1 102 ? 13.140 7.229 27.838 1.00 59.94 102 LYS A O 1
ATOM 785 N N . ARG A 1 103 ? 11.598 8.433 26.705 1.00 60.28 103 ARG A N 1
ATOM 786 C CA . ARG A 1 103 ? 10.670 7.325 26.405 1.00 60.28 103 ARG A CA 1
ATOM 787 C C . ARG A 1 103 ? 11.442 6.102 25.895 1.00 60.28 103 ARG A C 1
ATOM 789 O O . ARG A 1 103 ? 12.273 6.228 24.999 1.00 60.28 103 ARG A O 1
ATOM 796 N N . ALA A 1 104 ? 11.163 4.930 26.468 1.00 66.31 104 ALA A N 1
ATOM 797 C CA . ALA A 1 104 ? 11.794 3.679 26.060 1.00 66.31 104 ALA A CA 1
ATOM 798 C C . ALA A 1 104 ? 11.543 3.422 24.566 1.00 66.31 104 ALA A C 1
ATOM 800 O O . ALA A 1 104 ? 10.391 3.364 24.130 1.00 66.31 104 ALA A O 1
ATOM 801 N N . THR A 1 105 ? 12.611 3.254 23.785 1.00 71.81 105 THR A N 1
ATOM 802 C CA . THR A 1 105 ? 12.491 2.931 22.362 1.00 71.81 105 THR A CA 1
ATOM 803 C C . THR A 1 105 ? 12.121 1.461 22.234 1.00 71.81 105 THR A C 1
ATOM 805 O O . THR A 1 105 ? 12.890 0.575 22.617 1.00 71.81 105 THR A O 1
ATOM 808 N N . VAL A 1 106 ? 10.925 1.206 21.711 1.00 77.00 106 VAL A N 1
ATOM 809 C CA . VAL A 1 106 ? 10.424 -0.141 21.445 1.00 77.00 106 VAL A CA 1
ATOM 810 C C . VAL A 1 106 ? 10.605 -0.431 19.959 1.00 77.00 106 VAL A C 1
ATOM 812 O O . VAL A 1 106 ? 10.029 0.261 19.118 1.00 77.00 106 VAL A O 1
ATOM 815 N N . ILE A 1 107 ? 11.420 -1.435 19.638 1.00 81.12 107 ILE A N 1
ATOM 816 C CA . ILE A 1 107 ? 11.741 -1.811 18.258 1.00 81.12 107 ILE A CA 1
ATOM 817 C C . ILE A 1 107 ? 11.243 -3.240 18.011 1.00 81.12 107 ILE A C 1
ATOM 819 O O . ILE A 1 107 ? 11.721 -4.169 18.666 1.00 81.12 107 ILE A O 1
ATOM 823 N N . PRO A 1 108 ? 10.298 -3.454 17.082 1.00 87.88 108 PRO A N 1
ATOM 824 C CA . PRO A 1 108 ? 9.895 -4.796 16.689 1.00 87.88 108 PRO A CA 1
ATOM 825 C C . PRO A 1 108 ? 10.925 -5.408 15.737 1.00 87.88 108 PRO A C 1
ATOM 827 O O . PRO A 1 108 ? 10.910 -5.177 14.530 1.00 87.88 108 PRO A O 1
ATOM 830 N N . TRP A 1 109 ? 11.856 -6.176 16.298 1.00 86.38 109 TRP A N 1
ATOM 831 C CA . TRP A 1 109 ? 12.994 -6.722 15.557 1.00 86.38 109 TRP A CA 1
ATOM 832 C C . TRP A 1 109 ? 12.592 -7.863 14.613 1.00 86.38 109 TRP A C 1
ATOM 834 O O . TRP A 1 109 ? 13.130 -7.959 13.516 1.00 86.38 109 TRP A O 1
ATOM 844 N N . VAL A 1 110 ? 11.608 -8.689 14.986 1.00 88.50 110 VAL A N 1
ATOM 845 C CA . VAL A 1 110 ? 11.129 -9.787 14.127 1.00 88.50 110 VAL A CA 1
ATOM 846 C C . VAL A 1 110 ? 10.425 -9.245 12.885 1.00 88.50 110 VAL A C 1
ATOM 848 O O . VAL A 1 110 ? 10.672 -9.712 11.773 1.00 88.50 110 VAL A O 1
ATOM 851 N N . GLY A 1 111 ? 9.587 -8.217 13.050 1.00 86.25 111 GLY A N 1
ATOM 852 C CA . GLY A 1 111 ? 8.965 -7.517 11.924 1.00 86.25 111 GLY A CA 1
ATOM 853 C C . GLY A 1 111 ? 9.997 -6.893 10.980 1.00 86.25 111 GLY A C 1
ATOM 854 O O . GLY A 1 111 ? 9.832 -6.943 9.762 1.00 86.25 111 GLY A O 1
ATOM 855 N N . LEU A 1 112 ? 11.102 -6.386 11.536 1.00 90.38 112 LEU A N 1
ATOM 856 C CA . LEU A 1 112 ? 12.208 -5.845 10.751 1.00 90.38 112 LEU A CA 1
ATOM 857 C C . LEU A 1 112 ? 12.930 -6.939 9.958 1.00 90.38 112 LEU A C 1
ATOM 859 O O . LEU A 1 112 ? 13.133 -6.778 8.759 1.00 90.38 112 LEU A O 1
ATOM 863 N N . LEU A 1 113 ? 13.288 -8.057 10.599 1.00 91.00 113 LEU A N 1
ATOM 864 C CA . LEU A 1 113 ? 13.980 -9.167 9.934 1.00 91.00 113 LEU A CA 1
ATOM 865 C C . LEU A 1 113 ? 13.129 -9.820 8.849 1.00 91.00 113 LEU A C 1
ATOM 867 O O . LEU A 1 113 ? 13.645 -10.149 7.788 1.00 91.00 113 LEU A O 1
ATOM 871 N N . THR A 1 114 ? 11.830 -9.988 9.094 1.00 89.25 114 THR A N 1
ATOM 872 C CA . THR A 1 114 ? 10.910 -10.534 8.086 1.00 89.25 114 THR A CA 1
ATOM 873 C C . THR A 1 114 ? 10.804 -9.602 6.884 1.00 89.25 114 THR A C 1
ATOM 875 O O . THR A 1 114 ? 11.008 -10.048 5.758 1.00 89.25 114 THR A O 1
ATOM 878 N N . SER A 1 115 ? 10.594 -8.301 7.108 1.00 89.75 115 SER A N 1
ATOM 879 C CA . SER A 1 115 ? 10.557 -7.299 6.031 1.00 89.75 115 SER A CA 1
ATOM 880 C C . SER A 1 115 ? 11.880 -7.239 5.258 1.00 89.75 115 SER A C 1
ATOM 882 O O . SER A 1 115 ? 11.877 -7.192 4.031 1.00 89.75 115 SER A O 1
ATOM 884 N N . LEU A 1 116 ? 13.017 -7.297 5.960 1.00 90.50 116 LEU A N 1
ATOM 885 C CA . LEU A 1 116 ? 14.344 -7.302 5.346 1.00 90.50 116 LEU A CA 1
ATOM 886 C C . LEU A 1 116 ? 14.611 -8.594 4.562 1.00 90.50 116 LEU A C 1
ATOM 888 O O . LEU A 1 116 ? 15.221 -8.535 3.502 1.00 90.50 116 LEU A O 1
ATOM 892 N N . GLY A 1 117 ? 14.125 -9.741 5.040 1.00 89.75 117 GLY A N 1
ATOM 893 C CA . GLY A 1 117 ? 14.211 -11.017 4.330 1.00 89.75 117 GLY A CA 1
ATOM 894 C C . GLY A 1 117 ? 13.452 -10.988 3.003 1.00 89.75 117 GLY A C 1
ATOM 895 O O . GLY A 1 117 ? 14.001 -11.378 1.974 1.00 89.75 117 GLY A O 1
ATOM 896 N N . PHE A 1 118 ? 12.230 -10.445 2.994 1.00 85.88 118 PHE A N 1
ATOM 897 C CA . PHE A 1 118 ? 11.475 -10.237 1.753 1.00 85.88 118 PHE A CA 1
ATOM 898 C C . PHE A 1 118 ? 12.131 -9.193 0.835 1.00 85.88 118 PHE A C 1
ATOM 900 O O . PHE A 1 118 ? 12.167 -9.387 -0.378 1.00 85.88 118 PHE A O 1
ATOM 907 N N . ALA A 1 119 ? 12.706 -8.121 1.388 1.00 86.19 119 ALA A N 1
ATOM 908 C CA . ALA A 1 119 ? 13.450 -7.137 0.601 1.00 86.19 119 ALA A CA 1
ATOM 909 C C . ALA A 1 119 ? 14.727 -7.734 -0.021 1.00 86.19 119 ALA A C 1
ATOM 911 O O . ALA A 1 119 ? 15.025 -7.477 -1.184 1.00 86.19 119 ALA A O 1
ATOM 912 N N . ALA A 1 120 ? 15.454 -8.577 0.715 1.00 85.81 120 ALA A N 1
ATOM 913 C CA . ALA A 1 120 ? 16.631 -9.282 0.212 1.00 85.81 120 ALA A CA 1
ATOM 914 C C . ALA A 1 120 ? 16.266 -10.262 -0.911 1.00 85.81 120 ALA A C 1
ATOM 916 O O . ALA A 1 120 ? 17.014 -10.392 -1.876 1.00 85.81 120 ALA A O 1
ATOM 917 N N . LEU A 1 121 ? 15.087 -10.886 -0.838 1.00 81.75 121 LEU A N 1
ATOM 918 C CA . LEU A 1 121 ? 14.565 -11.733 -1.908 1.00 81.75 121 LEU A CA 1
ATOM 919 C C . LEU A 1 121 ? 14.377 -10.950 -3.219 1.00 81.75 121 LEU A C 1
ATOM 921 O O . LEU A 1 121 ? 14.640 -11.477 -4.296 1.00 81.75 121 LEU A O 1
ATOM 925 N N . SER A 1 122 ? 14.017 -9.664 -3.136 1.00 80.62 122 SER A N 1
ATOM 926 C CA . SER A 1 122 ? 13.936 -8.788 -4.310 1.00 80.62 122 SER A CA 1
ATOM 927 C C . SER A 1 122 ? 15.288 -8.575 -5.001 1.00 80.62 122 SER A C 1
ATOM 929 O O . SER A 1 122 ? 15.297 -8.277 -6.194 1.00 80.62 122 SER A O 1
ATOM 931 N N . LEU A 1 123 ? 16.426 -8.748 -4.317 1.00 79.12 123 LEU A N 1
ATOM 932 C CA . LEU A 1 123 ? 17.749 -8.640 -4.948 1.00 79.12 123 LEU A CA 1
ATOM 933 C C . LEU A 1 123 ? 18.004 -9.771 -5.952 1.00 79.12 123 LEU A C 1
ATOM 935 O O . LEU A 1 123 ? 18.786 -9.591 -6.881 1.00 79.12 123 LEU A O 1
ATOM 939 N N . LEU A 1 124 ? 17.292 -10.897 -5.833 1.00 78.00 124 LEU A N 1
ATOM 940 C CA . LEU A 1 124 ? 17.338 -11.984 -6.815 1.00 78.00 124 LEU A CA 1
ATOM 941 C C . LEU A 1 124 ? 16.692 -11.601 -8.161 1.00 78.00 124 LEU A C 1
ATOM 943 O O . LEU A 1 124 ? 16.883 -12.311 -9.144 1.00 78.00 124 LEU A O 1
ATOM 947 N N . CYS A 1 125 ? 15.968 -10.474 -8.230 1.00 70.00 125 CYS A N 1
ATOM 948 C CA . CYS A 1 125 ? 15.461 -9.909 -9.487 1.00 70.00 125 CYS A CA 1
ATOM 949 C C . CYS A 1 125 ? 16.539 -9.182 -10.306 1.00 70.00 125 CYS A C 1
ATOM 951 O O . CYS A 1 125 ? 16.261 -8.788 -11.440 1.00 70.00 125 CYS A O 1
ATOM 953 N N . MET A 1 126 ? 17.711 -8.886 -9.725 1.00 68.56 126 MET A N 1
ATOM 954 C CA . MET A 1 126 ? 18.723 -8.082 -10.409 1.00 68.56 126 MET A CA 1
ATOM 955 C C . MET A 1 126 ? 19.343 -8.867 -11.563 1.00 68.56 126 MET A C 1
ATOM 957 O O . MET A 1 126 ? 19.922 -9.937 -11.372 1.00 68.56 126 MET A O 1
ATOM 961 N N . GLN A 1 127 ? 19.231 -8.294 -12.759 1.00 64.31 127 GLN A N 1
ATOM 962 C CA . GLN A 1 127 ? 19.758 -8.877 -13.982 1.00 64.31 127 GLN A CA 1
ATOM 963 C C . GLN A 1 127 ? 21.277 -8.970 -13.919 1.00 64.31 127 GLN A C 1
ATOM 965 O O . GLN A 1 127 ? 21.971 -7.996 -13.612 1.00 64.31 127 GLN A O 1
ATOM 970 N N . ARG A 1 128 ? 21.805 -10.164 -14.200 1.00 62.06 128 ARG A N 1
ATOM 971 C CA . ARG A 1 128 ? 23.254 -10.365 -14.283 1.00 62.06 128 ARG A CA 1
ATOM 972 C C . ARG A 1 128 ? 23.781 -9.709 -15.557 1.00 62.06 128 ARG A C 1
ATOM 974 O O . ARG A 1 128 ? 23.139 -9.745 -16.602 1.00 62.06 128 ARG A O 1
ATOM 981 N N . VAL A 1 129 ? 25.006 -9.191 -15.482 1.00 59.50 129 VAL A N 1
ATOM 982 C CA . VAL A 1 129 ? 25.719 -8.538 -16.601 1.00 59.50 129 VAL A CA 1
ATOM 983 C C . VAL A 1 129 ? 25.865 -9.459 -17.828 1.00 59.50 129 VAL A C 1
ATOM 985 O O . VAL A 1 129 ? 26.077 -8.991 -18.937 1.00 59.50 129 VAL A O 1
ATOM 988 N N . THR A 1 130 ? 25.698 -10.773 -17.659 1.00 59.50 130 THR A N 1
ATOM 989 C CA . THR A 1 130 ? 25.847 -11.789 -18.709 1.00 59.50 130 THR A CA 1
ATOM 990 C C . THR A 1 130 ? 24.683 -11.870 -19.705 1.00 59.50 130 THR A C 1
ATOM 992 O O . THR A 1 130 ? 24.731 -12.713 -20.593 1.00 59.50 130 THR A O 1
ATOM 995 N N . GLY A 1 131 ? 23.630 -11.052 -19.571 1.00 59.09 131 GLY A N 1
ATOM 996 C CA . GLY A 1 131 ? 22.560 -10.914 -20.577 1.00 59.09 131 GLY A CA 1
ATOM 997 C C . GLY A 1 131 ? 21.615 -12.116 -20.744 1.00 59.09 131 GLY A C 1
ATOM 998 O O . GLY A 1 131 ? 20.628 -12.015 -21.463 1.00 59.09 131 GLY A O 1
ATOM 999 N N . VAL A 1 132 ? 21.878 -13.238 -20.068 1.00 65.44 132 VAL A N 1
ATOM 1000 C CA . VAL A 1 132 ? 21.021 -14.433 -20.060 1.00 65.44 132 VAL A CA 1
ATOM 1001 C C . VAL A 1 132 ? 20.195 -14.447 -18.777 1.00 65.44 132 VAL A C 1
ATOM 1003 O O . VAL A 1 132 ? 20.745 -14.648 -17.692 1.00 65.44 132 VAL A O 1
ATOM 1006 N N . GLU A 1 133 ? 18.882 -14.238 -18.899 1.00 64.75 133 GLU A N 1
ATOM 1007 C CA . GLU A 1 133 ? 17.961 -14.297 -17.761 1.00 64.75 133 GLU A CA 1
ATOM 1008 C C . GLU A 1 133 ? 17.844 -15.736 -17.238 1.00 64.75 133 GLU A C 1
ATOM 1010 O O . GLU A 1 133 ? 17.503 -16.673 -17.966 1.00 64.75 133 GLU A O 1
ATOM 1015 N N . SER A 1 134 ? 18.120 -15.925 -15.949 1.00 69.50 134 SER A N 1
ATOM 1016 C CA . SER A 1 134 ? 17.880 -17.214 -15.290 1.00 69.50 134 SER A CA 1
ATOM 1017 C C . SER A 1 134 ? 16.386 -17.418 -15.004 1.00 69.50 134 SER A C 1
ATOM 1019 O O . SER A 1 134 ? 15.646 -16.453 -14.817 1.00 69.50 134 SER A O 1
ATOM 1021 N N . LYS A 1 135 ? 15.927 -18.677 -14.911 1.00 70.00 135 LYS A N 1
ATOM 1022 C CA . LYS A 1 135 ? 14.528 -18.997 -14.551 1.00 70.00 135 LYS A CA 1
ATOM 1023 C C . LYS A 1 135 ? 14.099 -18.324 -13.237 1.00 70.00 135 LYS A C 1
ATOM 1025 O O . LYS A 1 135 ? 12.964 -17.864 -13.128 1.00 70.00 135 LYS A O 1
ATOM 1030 N N . ASP A 1 136 ? 15.023 -18.224 -12.284 1.00 70.69 136 ASP A N 1
ATOM 1031 C CA . ASP A 1 136 ? 14.795 -17.617 -10.972 1.00 70.69 136 ASP A CA 1
ATOM 1032 C C . ASP A 1 136 ? 14.609 -16.098 -11.082 1.00 70.69 136 ASP A C 1
ATOM 1034 O O . ASP A 1 136 ? 13.666 -15.544 -10.522 1.00 70.69 136 ASP A O 1
ATOM 1038 N N . GLU A 1 137 ? 15.451 -15.423 -11.869 1.00 73.06 137 GLU A N 1
ATOM 1039 C CA . GLU A 1 137 ? 15.347 -13.981 -12.126 1.00 73.06 137 GLU A CA 1
ATOM 1040 C C . GLU A 1 137 ? 13.998 -13.623 -12.759 1.00 73.06 137 GLU A C 1
ATOM 1042 O O . GLU A 1 137 ? 13.320 -12.691 -12.319 1.00 73.06 137 GLU A O 1
ATOM 1047 N N . VAL A 1 138 ? 13.571 -14.412 -13.746 1.00 72.25 138 VAL A N 1
ATOM 1048 C CA . VAL A 1 138 ? 12.273 -14.254 -14.406 1.00 72.25 138 VAL A CA 1
ATOM 1049 C C . VAL A 1 138 ? 11.127 -14.429 -13.404 1.00 72.25 138 VAL A C 1
ATOM 1051 O O . VAL A 1 138 ? 10.173 -13.650 -13.413 1.00 72.25 138 VAL A O 1
ATOM 1054 N N . PHE A 1 139 ? 11.208 -15.417 -12.509 1.00 74.00 139 PHE A N 1
ATOM 1055 C CA . PHE A 1 139 ? 10.206 -15.632 -11.464 1.00 74.00 139 PHE A CA 1
ATOM 1056 C C . PHE A 1 139 ? 10.135 -14.465 -10.467 1.00 74.00 139 PHE A C 1
ATOM 1058 O O . PHE A 1 139 ? 9.042 -13.985 -10.161 1.00 74.00 139 PHE A O 1
ATOM 1065 N N . PHE A 1 140 ? 11.272 -13.952 -9.997 1.00 74.69 140 PHE A N 1
ATOM 1066 C CA . PHE A 1 140 ? 11.293 -12.846 -9.037 1.00 74.69 140 PHE A CA 1
ATOM 1067 C C . PHE A 1 140 ? 10.896 -11.497 -9.661 1.00 74.69 140 PHE A C 1
ATOM 1069 O O . PHE A 1 140 ? 10.140 -10.735 -9.044 1.00 74.69 140 PHE A O 1
ATOM 1076 N N . LYS A 1 141 ? 11.290 -11.230 -10.915 1.00 74.25 141 LYS A N 1
ATOM 1077 C CA . LYS A 1 141 ? 10.771 -10.092 -11.699 1.00 74.25 141 LYS A CA 1
ATOM 1078 C C . LYS A 1 141 ? 9.240 -10.151 -11.785 1.00 74.25 141 LYS A C 1
ATOM 1080 O O . LYS A 1 141 ? 8.568 -9.153 -11.525 1.00 74.25 141 LYS A O 1
ATOM 1085 N N . ARG A 1 142 ? 8.678 -11.338 -12.041 1.00 73.31 142 ARG A N 1
ATOM 1086 C CA . ARG A 1 142 ? 7.222 -11.570 -12.069 1.00 73.31 142 ARG A CA 1
ATOM 1087 C C . ARG A 1 142 ? 6.556 -11.357 -10.707 1.00 73.31 142 ARG A C 1
ATOM 1089 O O . ARG A 1 142 ? 5.525 -10.691 -10.650 1.00 73.31 142 ARG A O 1
ATOM 1096 N N . LEU A 1 143 ? 7.141 -11.856 -9.614 1.00 74.31 143 LEU A N 1
ATOM 1097 C CA . LEU A 1 143 ? 6.637 -11.608 -8.254 1.00 74.31 143 LEU A CA 1
ATOM 1098 C C . LEU A 1 143 ? 6.581 -10.110 -7.929 1.00 74.31 143 LEU A C 1
ATOM 1100 O O . LEU A 1 143 ? 5.614 -9.643 -7.329 1.00 74.31 143 LEU A O 1
ATOM 1104 N N . THR A 1 144 ? 7.578 -9.343 -8.370 1.00 76.81 144 THR A N 1
ATOM 1105 C CA . THR A 1 144 ? 7.594 -7.886 -8.183 1.00 76.81 144 THR A CA 1
ATOM 1106 C C . THR A 1 144 ? 6.451 -7.212 -8.944 1.00 76.81 144 THR A C 1
ATOM 1108 O O . THR A 1 144 ? 5.791 -6.330 -8.396 1.00 76.81 144 THR A O 1
ATOM 1111 N N . SER A 1 145 ? 6.132 -7.662 -10.162 1.00 74.50 145 SER A N 1
ATOM 1112 C CA . SER A 1 145 ? 4.960 -7.172 -10.906 1.00 74.50 145 SER A CA 1
ATOM 1113 C C . SER A 1 145 ? 3.628 -7.485 -10.205 1.00 74.50 145 SER A C 1
ATOM 1115 O O . SER A 1 145 ? 2.711 -6.664 -10.254 1.00 74.50 145 SER A O 1
ATOM 1117 N N . MET A 1 146 ? 3.519 -8.611 -9.483 1.00 75.62 146 MET A N 1
ATOM 1118 C CA . MET A 1 146 ? 2.318 -8.939 -8.688 1.00 75.62 146 MET A CA 1
ATOM 1119 C C . MET A 1 146 ? 2.077 -7.955 -7.529 1.00 75.62 146 MET A C 1
ATOM 1121 O O . MET A 1 146 ? 0.936 -7.794 -7.077 1.00 75.62 146 MET A O 1
ATOM 1125 N N . ASN A 1 147 ? 3.121 -7.278 -7.039 1.00 82.25 147 ASN A N 1
ATOM 1126 C CA . ASN A 1 147 ? 3.008 -6.342 -5.921 1.00 82.25 147 ASN A CA 1
ATOM 1127 C C . ASN A 1 147 ? 2.058 -5.173 -6.238 1.00 82.25 147 ASN A C 1
ATOM 1129 O O . ASN A 1 147 ? 1.267 -4.768 -5.388 1.00 82.25 147 ASN A O 1
ATOM 1133 N N . THR A 1 148 ? 2.065 -4.664 -7.474 1.00 81.44 148 THR A N 1
ATOM 1134 C CA . THR A 1 148 ? 1.185 -3.557 -7.885 1.00 81.44 148 THR A CA 1
ATOM 1135 C C . THR A 1 148 ? -0.291 -3.946 -7.802 1.00 81.44 148 THR A C 1
ATOM 1137 O O . THR A 1 148 ? -1.108 -3.188 -7.275 1.00 81.44 148 THR A O 1
ATOM 1140 N N . SER A 1 149 ? -0.639 -5.155 -8.249 1.00 80.81 149 SER A N 1
ATOM 1141 C CA . SER A 1 149 ? -1.997 -5.691 -8.109 1.00 80.81 149 SER A CA 1
ATOM 1142 C C . SER A 1 149 ? -2.389 -5.933 -6.649 1.00 80.81 149 SER A C 1
ATOM 1144 O O . SER A 1 149 ? -3.511 -5.606 -6.263 1.00 80.81 149 SER A O 1
ATOM 1146 N N . ALA A 1 150 ? -1.472 -6.436 -5.815 1.00 85.38 150 ALA A N 1
ATOM 1147 C CA . ALA A 1 150 ? -1.721 -6.628 -4.385 1.00 85.38 150 ALA A CA 1
ATOM 1148 C C . ALA A 1 150 ? -1.946 -5.289 -3.656 1.00 85.38 150 ALA A C 1
ATOM 1150 O O . ALA A 1 150 ? -2.840 -5.168 -2.816 1.00 85.38 150 ALA A O 1
ATOM 1151 N N . TYR A 1 151 ? -1.196 -4.247 -4.021 1.00 86.81 151 TYR A N 1
ATOM 1152 C CA . TYR A 1 151 ? -1.395 -2.899 -3.493 1.00 86.81 151 TYR A CA 1
ATOM 1153 C C . TYR A 1 151 ? -2.767 -2.326 -3.878 1.00 86.81 151 TYR A C 1
ATOM 1155 O O . TYR A 1 151 ? -3.474 -1.780 -3.027 1.00 86.81 151 TYR A O 1
ATOM 1163 N N . LEU A 1 152 ? -3.197 -2.511 -5.132 1.00 87.56 152 LEU A N 1
ATOM 1164 C CA . LEU A 1 152 ? -4.522 -2.072 -5.579 1.00 87.56 152 LEU A CA 1
ATOM 1165 C C . LEU A 1 152 ? -5.645 -2.777 -4.797 1.00 87.56 152 LEU A C 1
ATOM 1167 O O . LEU A 1 152 ? -6.628 -2.145 -4.411 1.00 87.56 152 LEU A O 1
ATOM 1171 N N . GLN A 1 153 ? -5.473 -4.061 -4.482 1.00 87.75 153 GLN A N 1
ATOM 1172 C CA . GLN A 1 153 ? -6.396 -4.807 -3.623 1.00 87.75 153 GLN A CA 1
ATOM 1173 C C . GLN A 1 153 ? -6.436 -4.286 -2.189 1.00 87.75 153 GLN A C 1
ATOM 1175 O O . GLN A 1 153 ? -7.518 -4.183 -1.609 1.00 87.75 153 GLN A O 1
ATOM 1180 N N . ALA A 1 154 ? -5.285 -3.925 -1.619 1.00 89.12 154 ALA A N 1
ATOM 1181 C CA . ALA A 1 154 ? -5.224 -3.324 -0.291 1.00 89.12 154 ALA A CA 1
ATOM 1182 C C . ALA A 1 154 ? -5.989 -1.988 -0.243 1.00 89.12 154 ALA A C 1
ATOM 1184 O O . ALA A 1 154 ? -6.709 -1.721 0.725 1.00 89.12 154 ALA A O 1
ATOM 1185 N N . ILE A 1 155 ? -5.913 -1.179 -1.308 1.00 90.81 155 ILE A N 1
ATOM 1186 C CA . ILE A 1 155 ? -6.705 0.055 -1.438 1.00 90.81 155 ILE A CA 1
ATOM 1187 C C . ILE A 1 155 ? -8.202 -0.261 -1.505 1.00 90.81 155 ILE A C 1
ATOM 1189 O O . ILE A 1 155 ? -8.982 0.348 -0.774 1.00 90.81 155 ILE A O 1
ATOM 1193 N N . ILE A 1 156 ? -8.612 -1.230 -2.328 1.00 91.38 156 ILE A N 1
ATOM 1194 C CA . ILE A 1 156 ? -10.018 -1.658 -2.430 1.00 91.38 156 ILE A CA 1
ATOM 1195 C C . ILE A 1 156 ? -10.540 -2.119 -1.061 1.00 91.38 156 ILE A C 1
ATOM 1197 O O . ILE A 1 156 ? -11.616 -1.694 -0.635 1.00 91.38 156 ILE A O 1
ATOM 1201 N N . GLY A 1 157 ? -9.756 -2.924 -0.337 1.00 89.12 157 GLY A N 1
ATOM 1202 C CA . GLY A 1 157 ? -10.076 -3.365 1.021 1.00 89.12 157 GLY A CA 1
ATOM 1203 C C . GLY A 1 157 ? -10.211 -2.200 2.005 1.00 89.12 157 GLY A C 1
ATOM 1204 O O . GLY A 1 157 ? -11.172 -2.155 2.771 1.00 89.12 157 GLY A O 1
ATOM 1205 N N . THR A 1 158 ? -9.304 -1.223 1.939 1.00 89.62 158 THR A N 1
ATOM 1206 C CA . THR A 1 158 ? -9.334 -0.015 2.783 1.00 89.62 158 THR A CA 1
ATOM 1207 C C . THR A 1 158 ? -10.558 0.859 2.493 1.00 89.62 158 THR A C 1
ATOM 1209 O O . THR A 1 158 ? -11.195 1.374 3.410 1.00 89.62 158 THR A O 1
ATOM 1212 N N . LEU A 1 159 ? -10.937 1.012 1.222 1.00 91.81 159 LEU A N 1
ATOM 1213 C CA . LEU A 1 159 ? -12.140 1.752 0.835 1.00 91.81 159 LEU A CA 1
ATOM 1214 C C . LEU A 1 159 ? -13.406 1.032 1.307 1.00 91.81 159 LEU A C 1
ATOM 1216 O O . LEU A 1 159 ? -14.316 1.668 1.840 1.00 91.81 159 LEU A O 1
ATOM 1220 N N . PHE A 1 160 ? -13.450 -0.294 1.176 1.00 91.38 160 PHE A N 1
ATOM 1221 C CA . PHE A 1 160 ? -14.567 -1.100 1.657 1.00 91.38 160 PHE A CA 1
ATOM 1222 C C . PHE A 1 160 ? -14.752 -0.991 3.179 1.00 91.38 160 PHE A C 1
ATOM 1224 O O . PHE A 1 160 ? -15.871 -0.757 3.653 1.00 91.38 160 PHE A O 1
ATOM 1231 N N . THR A 1 161 ? -13.672 -1.116 3.960 1.00 90.12 161 THR A N 1
ATOM 1232 C CA . THR A 1 161 ? -13.735 -0.962 5.422 1.00 90.12 161 THR A CA 1
ATOM 1233 C C . THR A 1 161 ? -14.124 0.459 5.816 1.00 90.12 161 THR A C 1
ATOM 1235 O O . THR A 1 161 ? -14.969 0.626 6.697 1.00 90.12 161 THR A O 1
ATOM 1238 N N . TYR A 1 162 ? -13.611 1.475 5.119 1.00 90.06 162 TYR A N 1
ATOM 1239 C CA . TYR A 1 162 ? -13.980 2.870 5.346 1.00 90.06 162 TYR A CA 1
ATOM 1240 C C . TYR A 1 162 ? -15.470 3.143 5.079 1.00 90.06 162 TYR A C 1
ATOM 1242 O O . TYR A 1 162 ? -16.138 3.779 5.898 1.00 90.06 162 TYR A O 1
ATOM 1250 N N . ILE A 1 163 ? -16.029 2.632 3.976 1.00 91.06 163 ILE A N 1
ATOM 1251 C CA . ILE A 1 163 ? -17.460 2.777 3.661 1.00 91.06 163 ILE A CA 1
ATOM 1252 C C . ILE A 1 163 ? -18.312 2.141 4.769 1.00 91.06 163 ILE A C 1
ATOM 1254 O O . ILE A 1 163 ? -19.268 2.755 5.250 1.00 91.06 163 ILE A O 1
ATOM 1258 N N . ARG A 1 164 ? -17.949 0.937 5.235 1.00 89.94 164 ARG A N 1
ATOM 1259 C CA . ARG A 1 164 ? -18.645 0.287 6.358 1.00 89.94 164 ARG A CA 1
ATOM 1260 C C . ARG A 1 164 ? -18.533 1.086 7.653 1.00 89.94 164 ARG A C 1
ATOM 1262 O O . ARG A 1 164 ? -19.541 1.240 8.336 1.00 89.94 164 ARG A O 1
ATOM 1269 N N . PHE A 1 165 ? -17.348 1.604 7.965 1.00 88.50 165 PHE A N 1
ATOM 1270 C CA . PHE A 1 165 ? -17.108 2.446 9.136 1.00 88.50 165 PHE A CA 1
ATOM 1271 C C . PHE A 1 165 ? -17.975 3.713 9.101 1.00 88.50 165 PHE A C 1
ATOM 1273 O O . PHE A 1 165 ? -18.636 4.048 10.084 1.00 88.50 165 PHE A O 1
ATOM 1280 N N . TYR A 1 166 ? -18.074 4.369 7.942 1.00 89.25 166 TYR A N 1
ATOM 1281 C CA . TYR A 1 166 ? -18.937 5.534 7.756 1.00 89.25 166 TYR A CA 1
ATOM 1282 C C . TYR A 1 166 ? -20.410 5.211 8.054 1.00 89.25 166 TYR A C 1
ATOM 1284 O O . TYR A 1 166 ? -21.052 5.918 8.834 1.00 89.25 166 TYR A O 1
ATOM 1292 N N . TYR A 1 167 ? -20.950 4.134 7.477 1.00 89.94 167 TYR A N 1
ATOM 1293 C CA . TYR A 1 167 ? -22.339 3.740 7.734 1.00 89.94 167 TYR A CA 1
ATOM 1294 C C . TYR A 1 167 ? -22.564 3.266 9.178 1.00 89.94 167 TYR A C 1
ATOM 1296 O O . TYR A 1 167 ? -23.615 3.563 9.745 1.00 89.94 167 TYR A O 1
ATOM 1304 N N . GLY A 1 168 ? -21.570 2.621 9.799 1.00 88.25 168 GLY A N 1
ATOM 1305 C CA . GLY A 1 168 ? -21.587 2.244 11.214 1.00 88.25 168 GLY A CA 1
ATOM 1306 C C . GLY A 1 168 ? -21.700 3.450 12.148 1.00 88.25 168 GLY A C 1
ATOM 1307 O O . GLY A 1 168 ? -22.600 3.489 12.986 1.00 88.25 168 GLY A O 1
ATOM 1308 N N . THR A 1 169 ? -20.869 4.483 11.951 1.00 87.19 169 THR A N 1
ATOM 1309 C CA . THR A 1 169 ? -20.944 5.722 12.755 1.00 87.19 169 THR A CA 1
ATOM 1310 C C . THR A 1 169 ? -22.299 6.417 12.611 1.00 87.19 169 THR A C 1
ATOM 1312 O O . THR A 1 169 ? -22.887 6.828 13.605 1.00 87.19 169 THR A O 1
ATOM 1315 N N . LYS A 1 170 ? -22.859 6.471 11.392 1.00 86.38 170 LYS A N 1
ATOM 1316 C CA . LYS A 1 170 ? -24.180 7.073 11.143 1.00 86.38 170 LYS A CA 1
ATOM 1317 C C . LYS A 1 170 ? -25.324 6.288 11.795 1.00 86.38 170 LYS A C 1
ATOM 1319 O O . LYS A 1 170 ? -26.338 6.881 12.151 1.00 86.38 170 LYS A O 1
ATOM 1324 N N . ARG A 1 171 ? -25.203 4.961 11.915 1.00 86.88 171 ARG A N 1
ATOM 1325 C CA . ARG A 1 171 ? -26.195 4.121 12.603 1.00 86.88 171 ARG A CA 1
ATOM 1326 C C . ARG A 1 171 ? -26.135 4.341 14.115 1.00 86.88 171 ARG A C 1
ATOM 1328 O O . ARG A 1 171 ? -27.165 4.642 14.698 1.00 86.88 171 ARG A O 1
ATOM 1335 N N . LYS A 1 172 ? -24.940 4.305 14.712 1.00 85.00 172 LYS A N 1
ATOM 1336 C CA . LYS A 1 172 ? -24.752 4.519 16.159 1.00 85.00 172 LYS A CA 1
ATOM 1337 C C . LYS A 1 172 ? -25.119 5.924 16.626 1.00 85.00 172 LYS A C 1
ATOM 1339 O O . LYS A 1 172 ? -25.676 6.074 17.707 1.00 85.00 172 LYS A O 1
ATOM 1344 N N . GLU A 1 173 ? -24.908 6.920 15.770 1.00 85.06 173 GLU A N 1
ATOM 1345 C CA . GLU A 1 173 ? -25.392 8.282 15.997 1.00 85.06 173 GLU A CA 1
ATOM 1346 C C . GLU A 1 173 ? -26.922 8.336 16.127 1.00 85.06 173 GLU A C 1
ATOM 1348 O O . GLU A 1 173 ? -27.438 8.989 17.029 1.00 85.06 173 GLU A O 1
ATOM 1353 N N . LYS A 1 174 ? -27.655 7.617 15.263 1.00 85.56 174 LYS A N 1
ATOM 1354 C CA . LYS A 1 174 ? -29.125 7.541 15.340 1.00 85.56 174 LYS A CA 1
ATOM 1355 C C . LYS A 1 174 ? -29.610 6.845 16.608 1.00 85.56 174 LYS A C 1
ATOM 1357 O O . LYS A 1 174 ? -30.668 7.199 17.113 1.00 85.56 174 LYS A O 1
ATOM 1362 N N . ASP A 1 175 ? -28.837 5.889 17.109 1.00 85.81 175 ASP A N 1
ATOM 1363 C CA . ASP A 1 175 ? -29.139 5.156 18.340 1.00 85.81 175 ASP A CA 1
ATOM 1364 C C . ASP A 1 175 ? -28.743 5.948 19.608 1.00 85.81 175 ASP A C 1
ATOM 1366 O O . ASP A 1 175 ? -28.916 5.452 20.720 1.00 85.81 175 ASP A O 1
ATOM 1370 N N . GLY A 1 176 ? -28.187 7.160 19.460 1.00 80.75 176 GLY A N 1
ATOM 1371 C CA . GLY A 1 176 ? -27.783 8.029 20.570 1.00 80.75 176 GLY A CA 1
ATOM 1372 C C . GLY A 1 176 ? -26.538 7.561 21.334 1.00 80.75 176 GLY A C 1
ATOM 1373 O O . GLY A 1 176 ? -26.283 8.044 22.434 1.00 80.75 176 GLY A O 1
ATOM 1374 N N . LYS A 1 177 ? -25.759 6.622 20.782 1.00 79.50 177 LYS A N 1
ATOM 1375 C CA . LYS A 1 177 ? -24.557 6.059 21.424 1.00 79.50 177 LYS A CA 1
ATOM 1376 C C . LYS A 1 177 ? -23.282 6.623 20.790 1.00 79.50 177 LYS A C 1
ATOM 1378 O O . LYS A 1 177 ? -23.235 6.830 19.580 1.00 79.50 177 LYS A O 1
ATOM 1383 N N . TYR A 1 178 ? -22.231 6.796 21.596 1.00 78.56 178 TYR A N 1
ATOM 1384 C CA . TYR A 1 178 ? -20.895 7.253 21.169 1.00 78.56 178 TYR A CA 1
ATOM 1385 C C . TYR A 1 178 ? -20.856 8.649 20.521 1.00 78.56 178 TYR A C 1
ATOM 1387 O O . TYR A 1 178 ? -20.091 8.901 19.589 1.00 78.56 178 TYR A O 1
ATOM 1395 N N . LEU A 1 179 ? -21.731 9.560 20.959 1.00 80.31 179 LEU A N 1
ATOM 1396 C CA . LEU A 1 179 ? -21.888 10.883 20.342 1.00 80.31 179 LEU A CA 1
ATOM 1397 C C . LEU A 1 179 ? -20.596 11.711 20.418 1.00 80.31 179 LEU A C 1
ATOM 1399 O O . LEU A 1 179 ? -20.187 12.297 19.417 1.00 80.31 179 LEU A O 1
ATOM 1403 N N . THR A 1 180 ? -19.913 11.686 21.565 1.00 79.38 180 THR A N 1
ATOM 1404 C CA . THR A 1 180 ? -18.645 12.393 21.803 1.00 79.38 180 THR A CA 1
ATOM 1405 C C . THR A 1 180 ? -17.522 11.896 20.897 1.00 79.38 180 THR A C 1
ATOM 1407 O O . THR A 1 180 ? -16.766 12.691 20.329 1.00 79.38 180 THR A O 1
ATOM 1410 N N . GLU A 1 181 ? -17.417 10.582 20.711 1.00 79.81 181 GLU A N 1
ATOM 1411 C CA . GLU A 1 181 ? -16.418 9.968 19.837 1.00 79.81 181 GLU A CA 1
ATOM 1412 C C . GLU A 1 181 ? -16.746 10.250 18.364 1.00 79.81 181 GLU A C 1
ATOM 1414 O O . GLU A 1 181 ? -15.863 10.607 17.578 1.00 79.81 181 GLU A O 1
ATOM 1419 N N . ILE A 1 182 ? -18.024 10.156 17.985 1.00 81.88 182 ILE A N 1
ATOM 1420 C CA . ILE A 1 182 ? -18.501 10.406 16.619 1.00 81.88 182 ILE A CA 1
ATOM 1421 C C . ILE A 1 182 ? -18.293 11.868 16.212 1.00 81.88 182 ILE A C 1
ATOM 1423 O O . ILE A 1 182 ? -17.891 12.122 15.073 1.00 81.88 182 ILE A O 1
ATOM 1427 N N . GLU A 1 183 ? -18.519 12.829 17.106 1.00 81.44 183 GLU A N 1
ATOM 1428 C CA . GLU A 1 183 ? -18.254 14.246 16.836 1.00 81.44 183 GLU A CA 1
ATOM 1429 C C . GLU A 1 183 ? -16.777 14.501 16.526 1.00 81.44 183 GLU A C 1
ATOM 1431 O O . GLU A 1 183 ? -16.468 15.158 15.528 1.00 81.44 183 GLU A O 1
ATOM 1436 N N . ARG A 1 184 ? -15.853 13.903 17.289 1.00 79.44 184 ARG A N 1
ATOM 1437 C CA . ARG A 1 184 ? -14.411 13.972 16.990 1.00 79.44 184 ARG A CA 1
ATOM 1438 C C . ARG A 1 184 ? -14.072 13.332 15.646 1.00 79.44 184 ARG A C 1
ATOM 1440 O O . ARG A 1 184 ? -13.330 13.908 14.854 1.00 79.44 184 ARG A O 1
ATOM 1447 N N . ILE A 1 185 ? -14.649 12.170 15.336 1.00 81.00 185 ILE A N 1
ATOM 1448 C CA . ILE A 1 185 ? -14.450 11.505 14.036 1.00 81.00 185 ILE A CA 1
ATOM 1449 C C . ILE A 1 185 ? -14.956 12.391 12.884 1.00 81.00 185 ILE A C 1
ATOM 1451 O O . ILE A 1 185 ? -14.339 12.441 11.816 1.00 81.00 185 ILE A O 1
ATOM 1455 N N . LYS A 1 186 ? -16.067 13.109 13.083 1.00 81.25 186 LYS A N 1
ATOM 1456 C CA . LYS A 1 186 ? -16.636 14.023 12.084 1.00 81.25 186 LYS A CA 1
ATOM 1457 C C . LYS A 1 186 ? -15.761 15.244 11.815 1.00 81.25 186 LYS A C 1
ATOM 1459 O O . LYS A 1 186 ? -15.780 15.714 10.681 1.00 81.25 186 LYS A O 1
ATOM 1464 N N . GLN A 1 187 ? -14.975 15.720 12.784 1.00 80.06 187 GLN A N 1
ATOM 1465 C CA . GLN A 1 187 ? -14.043 16.839 12.568 1.00 80.06 187 GLN A CA 1
ATOM 1466 C C . GLN A 1 187 ? -13.025 16.534 11.458 1.00 80.06 187 GLN A C 1
ATOM 1468 O O . GLN A 1 187 ? -12.679 17.412 10.674 1.00 80.06 187 GLN A O 1
ATOM 1473 N N . ASN A 1 188 ? -12.616 15.269 11.330 1.00 78.31 188 ASN A N 1
ATOM 1474 C CA . ASN A 1 188 ? -11.671 14.810 10.308 1.00 78.31 188 ASN A CA 1
ATOM 1475 C C . ASN A 1 188 ? -12.342 14.393 8.984 1.00 78.31 188 ASN A C 1
ATOM 1477 O O . ASN A 1 188 ? -11.687 13.840 8.095 1.00 78.31 188 ASN A O 1
ATOM 1481 N N . ARG A 1 189 ? -13.654 14.613 8.832 1.00 80.44 189 ARG A N 1
ATOM 1482 C CA . ARG A 1 189 ? -14.429 14.173 7.667 1.00 80.44 189 ARG A CA 1
ATOM 1483 C C . ARG A 1 189 ? -14.360 15.221 6.555 1.00 80.44 189 ARG A C 1
ATOM 1485 O O . ARG A 1 189 ? -14.731 16.374 6.743 1.00 80.44 189 ARG A O 1
ATOM 1492 N N . ALA A 1 190 ? -13.917 14.812 5.369 1.00 79.19 190 ALA A N 1
ATOM 1493 C CA . ALA A 1 190 ? -13.870 15.701 4.212 1.00 79.19 190 ALA A CA 1
ATOM 1494 C C . ALA A 1 190 ? -15.274 15.955 3.638 1.00 79.19 190 ALA A C 1
ATOM 1496 O O . ALA A 1 190 ? -16.160 15.093 3.683 1.00 79.19 190 ALA A O 1
ATOM 1497 N N . TRP A 1 191 ? -15.455 17.127 3.029 1.00 77.25 191 TRP A N 1
ATOM 1498 C CA . TRP A 1 191 ? -16.666 17.459 2.284 1.00 77.25 191 TRP A CA 1
ATOM 1499 C C . TRP A 1 191 ? -16.840 16.481 1.106 1.00 77.25 191 TRP A C 1
ATOM 1501 O O . TRP A 1 191 ? -15.940 16.331 0.284 1.00 77.25 191 TRP A O 1
ATOM 1511 N N . GLY A 1 192 ? -17.968 15.760 1.061 1.00 78.25 192 GLY A N 1
ATOM 1512 C CA . GLY A 1 192 ? -18.263 14.748 0.031 1.00 78.25 192 GLY A CA 1
ATOM 1513 C C . GLY A 1 192 ? -18.108 13.280 0.461 1.00 78.25 192 GLY A C 1
ATOM 1514 O O . GLY A 1 192 ? -18.338 12.376 -0.346 1.00 78.25 192 GLY A O 1
ATOM 1515 N N . GLN A 1 193 ? -17.759 12.997 1.720 1.00 84.06 193 GLN A N 1
ATOM 1516 C CA . GLN A 1 193 ? -17.781 11.627 2.255 1.00 84.06 193 GLN A CA 1
ATOM 1517 C C . GLN A 1 193 ? -19.236 11.192 2.568 1.00 84.06 193 GLN A C 1
ATOM 1519 O O . GLN A 1 193 ? -19.951 11.930 3.252 1.00 84.06 193 GLN A O 1
ATOM 1524 N N . PRO A 1 194 ? -19.711 10.025 2.076 1.00 88.06 194 PRO A N 1
ATOM 1525 C CA . PRO A 1 194 ? -18.939 8.879 1.591 1.00 88.06 194 PRO A CA 1
ATOM 1526 C C . PRO A 1 194 ? -18.883 8.740 0.058 1.00 88.06 194 PRO A C 1
ATOM 1528 O O . PRO A 1 194 ? -18.236 7.817 -0.430 1.00 88.06 194 PRO A O 1
ATOM 1531 N N . TYR A 1 195 ? -19.528 9.618 -0.717 1.00 89.00 195 TYR A N 1
ATOM 1532 C CA . TYR A 1 195 ? -19.610 9.499 -2.181 1.00 89.00 195 TYR A CA 1
ATOM 1533 C C . TYR A 1 195 ? -18.233 9.464 -2.856 1.00 89.00 195 TYR A C 1
ATOM 1535 O O . TYR A 1 195 ? -18.016 8.680 -3.780 1.00 89.00 195 TYR A O 1
ATOM 1543 N N . LEU A 1 196 ? -17.268 10.233 -2.341 1.00 88.88 196 LEU A N 1
ATOM 1544 C CA . LEU A 1 196 ? -15.875 10.181 -2.803 1.00 88.88 196 LEU A CA 1
ATOM 1545 C C . LEU A 1 196 ? -15.224 8.802 -2.589 1.00 88.88 196 LEU A C 1
ATOM 1547 O O . LEU A 1 196 ? -14.455 8.345 -3.427 1.00 88.88 196 LEU A O 1
ATOM 1551 N N . ALA A 1 197 ? -15.551 8.109 -1.496 1.00 89.50 197 ALA A N 1
ATOM 1552 C CA . ALA A 1 197 ? -15.024 6.770 -1.233 1.00 89.50 197 ALA A CA 1
ATOM 1553 C C . ALA A 1 197 ? -15.698 5.707 -2.114 1.00 89.50 197 ALA A C 1
ATOM 1555 O O . ALA A 1 197 ? -15.027 4.802 -2.599 1.00 89.50 197 ALA A O 1
ATOM 1556 N N . ILE A 1 198 ? -17.007 5.836 -2.357 1.00 91.69 198 ILE A N 1
ATOM 1557 C CA . ILE A 1 198 ? -17.766 4.920 -3.224 1.00 91.69 198 ILE A CA 1
ATOM 1558 C C . ILE A 1 198 ? -17.283 5.030 -4.673 1.00 91.69 198 ILE A C 1
ATOM 1560 O O . ILE A 1 198 ? -17.014 4.020 -5.315 1.00 91.69 198 ILE A O 1
ATOM 1564 N N . THR A 1 199 ? -17.121 6.252 -5.181 1.00 92.81 199 THR A N 1
ATOM 1565 C CA . THR A 1 199 ? -16.607 6.481 -6.541 1.00 92.81 199 THR A CA 1
ATOM 1566 C C . THR A 1 199 ? -15.183 5.953 -6.702 1.00 92.81 199 THR A C 1
ATOM 1568 O O . THR A 1 199 ? -14.918 5.227 -7.658 1.00 92.81 199 THR A O 1
ATOM 1571 N N . ALA A 1 200 ? -14.291 6.217 -5.740 1.00 91.25 200 ALA A N 1
ATOM 1572 C CA . ALA A 1 200 ? -12.944 5.648 -5.734 1.00 91.25 200 ALA A CA 1
ATOM 1573 C C . ALA A 1 200 ? -12.963 4.110 -5.709 1.00 91.25 200 ALA A C 1
ATOM 1575 O O . ALA A 1 200 ? -12.222 3.476 -6.456 1.00 91.25 200 ALA A O 1
ATOM 1576 N N . PHE A 1 201 ? -13.844 3.502 -4.909 1.00 93.12 201 PHE A N 1
ATOM 1577 C CA . PHE A 1 201 ? -13.995 2.048 -4.844 1.00 93.12 201 PHE A CA 1
ATOM 1578 C C . PHE A 1 201 ? -14.421 1.460 -6.195 1.00 93.12 201 PHE A C 1
ATOM 1580 O O . PHE A 1 201 ? -13.820 0.487 -6.657 1.00 93.12 201 PHE A O 1
ATOM 1587 N N . CYS A 1 202 ? -15.402 2.075 -6.861 1.00 93.06 202 CYS A N 1
ATOM 1588 C CA . CYS A 1 202 ? -15.844 1.658 -8.191 1.00 93.06 202 CYS A CA 1
ATOM 1589 C C . CYS A 1 202 ? -14.721 1.785 -9.230 1.00 93.06 202 CYS A C 1
ATOM 1591 O O . CYS A 1 202 ? -14.493 0.848 -9.992 1.00 93.06 202 CYS A O 1
ATOM 1593 N N . ILE A 1 203 ? -13.982 2.900 -9.231 1.00 93.31 203 ILE A N 1
ATOM 1594 C CA . ILE A 1 203 ? -12.875 3.133 -10.172 1.00 93.31 203 ILE A CA 1
ATOM 1595 C C . ILE A 1 203 ? -11.735 2.135 -9.935 1.00 93.31 203 ILE A C 1
ATOM 1597 O O . ILE A 1 203 ? -11.268 1.515 -10.885 1.00 93.31 203 ILE A O 1
ATOM 1601 N N . CYS A 1 204 ? -11.306 1.922 -8.687 1.00 90.25 204 CYS A N 1
ATOM 1602 C CA . CYS A 1 204 ? -10.252 0.953 -8.373 1.00 90.25 204 CYS A CA 1
ATOM 1603 C C . CYS A 1 204 ? -10.660 -0.481 -8.737 1.00 90.25 204 CYS A C 1
ATOM 1605 O O . CYS A 1 204 ? -9.840 -1.232 -9.263 1.00 90.25 204 CYS A O 1
ATOM 1607 N N . THR A 1 205 ? -11.924 -0.847 -8.508 1.00 89.31 205 THR A N 1
ATOM 1608 C CA . THR A 1 205 ? -12.463 -2.157 -8.906 1.00 89.31 205 THR A CA 1
ATOM 1609 C C . THR A 1 205 ? -12.470 -2.306 -10.426 1.00 89.31 205 THR A C 1
ATOM 1611 O O . THR A 1 205 ? -12.038 -3.332 -10.943 1.00 89.31 205 THR A O 1
ATOM 1614 N N . PHE A 1 206 ? -12.892 -1.269 -11.152 1.00 89.69 206 PHE A N 1
ATOM 1615 C CA . PHE A 1 206 ? -12.851 -1.252 -12.611 1.00 89.69 206 PHE A CA 1
ATOM 1616 C C . PHE A 1 206 ? -11.413 -1.404 -13.126 1.00 89.69 206 PHE A C 1
ATOM 1618 O O . PHE A 1 206 ? -11.143 -2.291 -13.928 1.00 89.69 206 PHE A O 1
ATOM 1625 N N . ILE A 1 207 ? -10.459 -0.625 -12.603 1.00 88.75 207 ILE A N 1
ATOM 1626 C CA . ILE A 1 207 ? -9.040 -0.740 -12.975 1.00 88.75 207 ILE A CA 1
ATOM 1627 C C . ILE A 1 207 ? -8.530 -2.164 -12.742 1.00 88.75 207 ILE A C 1
ATOM 1629 O O . ILE A 1 207 ? -7.875 -2.707 -13.623 1.00 88.75 207 ILE A O 1
ATOM 1633 N N . LEU A 1 208 ? -8.860 -2.793 -11.609 1.00 84.31 208 LEU A N 1
ATOM 1634 C CA . LEU A 1 208 ? -8.438 -4.165 -11.317 1.00 84.31 208 LEU A CA 1
ATOM 1635 C C . LEU A 1 208 ? -8.977 -5.175 -12.348 1.00 84.31 208 LEU A C 1
ATOM 1637 O O . LEU A 1 208 ? -8.243 -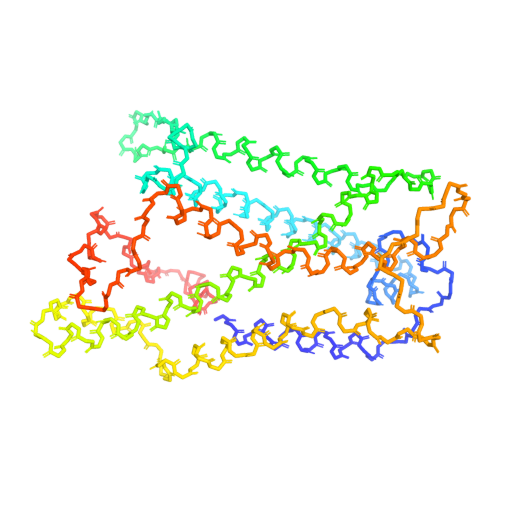6.075 -12.747 1.00 84.31 208 LEU A O 1
ATOM 1641 N N . LEU A 1 209 ? -10.223 -5.017 -12.808 1.00 81.62 209 LEU A N 1
ATOM 1642 C CA . LEU A 1 209 ? -10.825 -5.897 -13.820 1.00 81.62 209 LEU A CA 1
ATOM 1643 C C . LEU A 1 209 ? -10.150 -5.750 -15.193 1.00 81.62 209 LEU A C 1
ATOM 1645 O O . LEU A 1 209 ? -9.895 -6.747 -15.871 1.00 81.62 209 LEU A O 1
ATOM 1649 N N . PHE A 1 210 ? -9.825 -4.516 -15.584 1.00 81.44 210 PHE A N 1
ATOM 1650 C CA . PHE A 1 210 ? -9.226 -4.209 -16.887 1.00 81.44 210 PHE A CA 1
ATOM 1651 C C . PHE A 1 210 ? -7.689 -4.223 -16.890 1.00 81.44 210 PHE A C 1
ATOM 1653 O O . PHE A 1 210 ? -7.087 -4.111 -17.958 1.00 81.44 210 PHE A O 1
ATOM 1660 N N . HIS A 1 211 ? -7.038 -4.406 -15.735 1.00 77.06 211 HIS A N 1
ATOM 1661 C CA . HIS A 1 211 ? -5.578 -4.372 -15.600 1.00 77.06 211 HIS A CA 1
ATOM 1662 C C . HIS A 1 211 ? -4.862 -5.388 -16.509 1.00 77.06 211 HIS A C 1
ATOM 1664 O O . HIS A 1 211 ? -3.787 -5.092 -17.020 1.00 77.06 211 HIS A O 1
ATOM 1670 N N . GLY A 1 212 ? -5.480 -6.546 -16.770 1.00 69.19 212 GLY A N 1
ATOM 1671 C CA . GLY A 1 212 ? -4.953 -7.599 -17.650 1.00 69.19 212 GLY A CA 1
ATOM 1672 C C . GLY A 1 212 ? -5.579 -7.665 -19.045 1.00 69.19 212 GLY A C 1
ATOM 1673 O O . GLY A 1 212 ? -5.455 -8.691 -19.710 1.00 69.19 212 GLY A O 1
ATOM 1674 N N . TRP A 1 213 ? -6.240 -6.598 -19.517 1.00 66.75 213 TRP A N 1
ATOM 1675 C CA . TRP A 1 213 ? -6.966 -6.599 -20.799 1.00 66.75 213 TRP A CA 1
ATOM 1676 C C . TRP A 1 213 ? -6.101 -6.961 -22.022 1.00 66.75 213 TRP A C 1
ATOM 1678 O O . TRP A 1 213 ? -6.60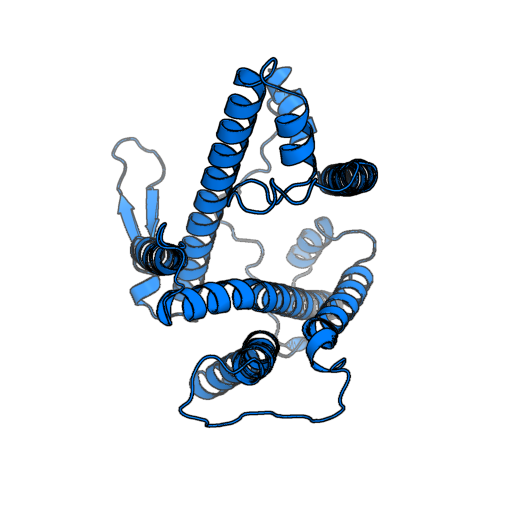2 -7.474 -23.022 1.00 66.75 213 TRP A O 1
ATOM 1688 N N . THR A 1 214 ? -4.787 -6.734 -21.957 1.00 64.38 214 THR A N 1
ATOM 1689 C CA . THR A 1 214 ? -3.838 -7.131 -23.011 1.00 64.38 214 THR A CA 1
ATOM 1690 C C . THR A 1 214 ? -3.802 -8.640 -23.245 1.00 64.38 214 THR A C 1
ATOM 1692 O O . THR A 1 214 ? -3.631 -9.049 -24.390 1.00 64.38 214 THR A O 1
ATOM 1695 N N . CYS A 1 215 ? -4.072 -9.460 -22.223 1.00 62.66 215 CYS A N 1
ATOM 1696 C CA . CYS A 1 215 ? -4.167 -10.917 -22.359 1.00 62.66 215 CYS A CA 1
ATOM 1697 C C . CYS A 1 215 ? -5.330 -11.349 -23.269 1.00 62.66 215 CYS A C 1
ATOM 1699 O O . CYS A 1 215 ? -5.322 -12.455 -23.799 1.00 62.66 215 CYS A O 1
ATOM 1701 N N . PHE A 1 216 ? -6.329 -10.482 -23.467 1.00 64.38 216 PHE A N 1
ATOM 1702 C CA . PHE A 1 216 ? -7.505 -10.766 -24.291 1.00 64.38 216 PHE A CA 1
ATOM 1703 C C . PHE A 1 216 ? -7.406 -10.204 -25.718 1.00 64.38 216 PHE A C 1
ATOM 1705 O O . PHE A 1 216 ? -8.255 -10.513 -26.551 1.00 64.38 216 PHE A O 1
ATOM 1712 N N . ARG A 1 217 ? -6.374 -9.406 -26.039 1.00 62.47 217 ARG A N 1
ATOM 1713 C CA . ARG A 1 217 ? -6.138 -8.839 -27.385 1.00 62.47 217 ARG A CA 1
ATOM 1714 C C . ARG A 1 217 ? -5.054 -9.599 -28.160 1.00 62.47 217 ARG A C 1
ATOM 1716 O O . ARG A 1 217 ? -4.156 -8.987 -28.731 1.00 62.47 217 ARG A O 1
ATOM 1723 N N . ILE A 1 218 ? -5.136 -10.929 -28.195 1.00 60.28 218 ILE A N 1
ATOM 1724 C CA . ILE A 1 218 ? -4.210 -11.754 -28.985 1.00 60.28 218 ILE A CA 1
ATOM 1725 C C . ILE A 1 218 ? -4.693 -11.781 -30.452 1.00 60.28 218 ILE A C 1
ATOM 1727 O O . ILE A 1 218 ? -5.826 -12.211 -30.689 1.00 60.28 218 ILE A O 1
ATOM 1731 N N . PRO A 1 219 ? -3.869 -11.384 -31.447 1.00 55.91 219 PRO A N 1
ATOM 1732 C CA . PRO A 1 219 ? -4.280 -11.244 -32.854 1.00 55.91 219 PRO A CA 1
ATOM 1733 C C . PRO A 1 219 ? -4.814 -12.515 -33.540 1.00 55.91 219 PRO A C 1
ATOM 1735 O O . PRO A 1 219 ? -5.398 -12.415 -34.612 1.00 55.91 219 PRO A O 1
ATOM 1738 N N . ASN A 1 220 ? -4.655 -13.700 -32.936 1.00 52.91 220 ASN A N 1
ATOM 1739 C CA . ASN A 1 220 ? -4.915 -14.990 -33.590 1.00 52.91 220 ASN A CA 1
ATOM 1740 C C . ASN A 1 220 ? -5.958 -15.880 -32.879 1.00 52.91 220 ASN A C 1
ATOM 1742 O O . ASN A 1 220 ? -6.047 -17.070 -33.179 1.00 52.91 220 ASN A O 1
ATOM 1746 N N . GLY A 1 221 ? -6.737 -15.354 -31.924 1.00 53.25 221 GLY A N 1
ATOM 1747 C CA . GLY A 1 221 ? -7.950 -16.012 -31.397 1.00 53.25 221 GLY A CA 1
ATOM 1748 C C . GLY A 1 221 ? -7.783 -17.363 -30.674 1.00 53.25 221 GLY A C 1
ATOM 1749 O O . GLY A 1 221 ? -8.778 -17.953 -30.253 1.00 53.25 221 GLY A O 1
ATOM 1750 N N . ARG A 1 222 ? -6.561 -17.880 -30.491 1.00 50.59 222 ARG A N 1
ATOM 1751 C CA . ARG A 1 222 ? -6.312 -19.122 -29.743 1.00 50.59 222 ARG A CA 1
ATOM 1752 C C . ARG A 1 222 ? -6.038 -18.807 -28.278 1.00 50.59 222 ARG A C 1
ATOM 1754 O O . ARG A 1 222 ? -4.922 -18.472 -27.904 1.00 50.59 222 ARG A O 1
ATOM 1761 N N . TRP A 1 223 ? -7.060 -18.992 -27.453 1.00 52.75 223 TRP A N 1
ATOM 1762 C CA . TRP A 1 223 ? -6.947 -19.033 -25.998 1.00 52.75 223 TRP A CA 1
ATOM 1763 C C . TRP A 1 223 ? -6.102 -20.248 -25.592 1.00 52.75 223 TRP A C 1
ATOM 1765 O O . TRP A 1 223 ? -6.597 -21.375 -25.576 1.00 52.75 223 TRP A O 1
ATOM 1775 N N . ARG A 1 224 ? -4.809 -20.060 -25.313 1.00 48.41 224 ARG A N 1
ATOM 1776 C CA . ARG A 1 224 ? -3.941 -21.126 -24.786 1.00 48.41 224 ARG A CA 1
ATOM 1777 C C . ARG A 1 224 ? -3.610 -20.828 -23.333 1.00 48.41 224 ARG A C 1
ATOM 1779 O O . ARG A 1 224 ? -2.784 -19.979 -23.038 1.00 48.41 224 ARG A O 1
ATOM 1786 N N . ILE A 1 225 ? -4.303 -21.534 -22.442 1.00 48.88 225 ILE A N 1
ATOM 1787 C CA . ILE A 1 225 ? -4.185 -21.348 -20.995 1.00 48.88 225 ILE A CA 1
ATOM 1788 C C . ILE A 1 225 ? -2.876 -21.975 -20.479 1.00 48.88 225 ILE A C 1
ATOM 1790 O O . ILE A 1 225 ? -2.241 -21.352 -19.646 1.00 48.88 225 ILE A O 1
ATOM 1794 N N . TYR A 1 226 ? -2.408 -23.106 -21.038 1.00 42.12 226 TYR A N 1
ATOM 1795 C CA . TYR A 1 226 ? -1.041 -23.644 -20.873 1.00 42.12 226 TYR A CA 1
ATOM 1796 C C . TYR A 1 226 ? -0.682 -24.591 -22.030 1.00 42.12 226 TYR A C 1
ATOM 1798 O O . TYR A 1 226 ? -1.539 -25.332 -22.511 1.00 42.12 226 TYR A O 1
ATOM 1806 N N . THR A 1 227 ? 0.587 -24.622 -22.438 1.00 37.91 227 THR A N 1
ATOM 1807 C CA . THR A 1 227 ? 1.179 -25.694 -23.257 1.00 37.91 227 THR A CA 1
ATOM 1808 C C . THR A 1 227 ? 2.369 -26.274 -22.498 1.00 37.91 227 THR A C 1
ATOM 1810 O O . THR A 1 227 ? 3.340 -25.566 -22.245 1.00 37.91 227 THR A O 1
ATOM 1813 N N . PHE A 1 228 ? 2.284 -27.546 -22.099 1.00 35.22 228 PHE A N 1
ATOM 1814 C CA . PHE A 1 228 ? 3.450 -28.325 -21.677 1.00 35.22 228 PHE A CA 1
ATOM 1815 C C . PHE A 1 228 ? 4.218 -28.705 -22.943 1.00 35.22 228 PHE A C 1
ATOM 1817 O O . PHE A 1 228 ? 3.837 -29.646 -23.636 1.00 35.22 228 PHE A O 1
ATOM 1824 N N . THR A 1 229 ? 5.254 -27.951 -23.284 1.00 35.88 229 THR A N 1
ATOM 1825 C CA . THR A 1 229 ? 6.190 -28.335 -24.341 1.00 35.88 229 THR A CA 1
ATOM 1826 C C . THR A 1 229 ? 7.611 -28.171 -23.826 1.00 35.88 229 THR A C 1
ATOM 1828 O O . THR A 1 229 ? 8.097 -27.062 -23.617 1.00 35.88 229 THR A O 1
ATOM 1831 N N . ASP A 1 230 ? 8.266 -29.311 -23.612 1.00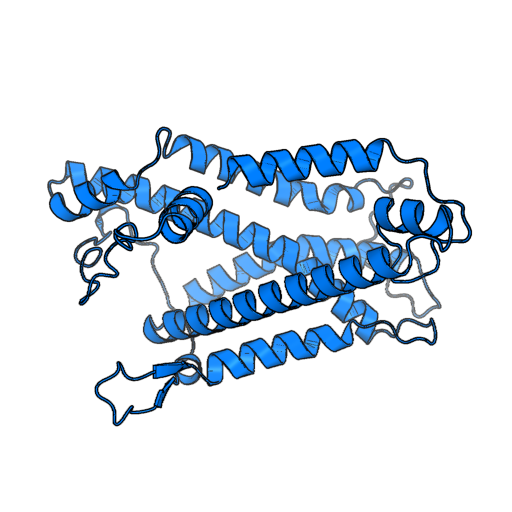 37.66 230 ASP A N 1
ATOM 1832 C CA . ASP A 1 230 ? 9.705 -29.431 -23.405 1.00 37.66 230 ASP A CA 1
ATOM 1833 C C . ASP A 1 230 ? 10.415 -29.046 -24.717 1.00 37.66 230 ASP A C 1
ATOM 1835 O O . ASP A 1 230 ? 10.664 -29.880 -25.584 1.00 37.66 230 ASP A O 1
ATOM 1839 N N . GLY A 1 231 ? 10.668 -27.752 -24.922 1.00 39.19 231 GLY A N 1
ATOM 1840 C CA . GLY A 1 231 ? 11.310 -27.230 -26.131 1.00 39.19 231 GLY A CA 1
ATOM 1841 C C . GLY A 1 231 ? 11.725 -25.761 -25.990 1.00 39.19 231 GLY A C 1
ATOM 1842 O O . GLY A 1 231 ? 11.194 -25.057 -25.130 1.00 39.19 231 GLY A O 1
ATOM 1843 N N . PRO A 1 232 ? 12.712 -25.287 -26.775 1.00 48.00 232 PRO A N 1
ATOM 1844 C CA . PRO A 1 232 ? 13.408 -24.039 -26.499 1.00 48.00 232 PRO A CA 1
ATOM 1845 C C . PRO A 1 232 ? 12.511 -22.827 -26.784 1.00 48.00 232 PRO A C 1
ATOM 1847 O O . PRO A 1 232 ? 12.050 -22.625 -27.901 1.00 48.00 232 PRO A O 1
ATOM 1850 N N . THR A 1 233 ? 12.309 -22.016 -25.744 1.00 51.66 233 THR A N 1
ATOM 1851 C CA . THR A 1 233 ? 11.870 -20.611 -25.792 1.00 51.66 233 THR A CA 1
ATOM 1852 C C . THR A 1 233 ? 10.590 -20.348 -26.593 1.00 51.66 233 THR A C 1
ATOM 1854 O O . THR A 1 233 ? 10.570 -19.578 -27.549 1.00 51.66 233 THR A O 1
ATOM 1857 N N . ASP A 1 234 ? 9.492 -20.970 -26.167 1.00 42.66 234 ASP A N 1
ATOM 1858 C CA . ASP A 1 234 ? 8.174 -20.779 -26.769 1.00 42.66 234 ASP A CA 1
ATOM 1859 C C . ASP A 1 234 ? 7.485 -19.521 -26.185 1.00 42.66 234 ASP A C 1
ATOM 1861 O O . ASP A 1 234 ? 7.237 -19.429 -24.975 1.00 42.66 234 ASP A O 1
ATOM 1865 N N . GLN A 1 235 ? 7.173 -18.536 -27.041 1.00 46.03 235 GLN A N 1
ATOM 1866 C CA . GLN A 1 235 ? 6.508 -17.260 -26.695 1.00 46.03 235 GLN A CA 1
ATOM 1867 C C . GLN A 1 235 ? 5.150 -17.468 -25.990 1.00 46.03 235 GLN A C 1
ATOM 1869 O O . GLN A 1 235 ? 4.699 -16.614 -25.225 1.00 46.03 235 GLN A O 1
ATOM 1874 N N . SER A 1 236 ? 4.550 -18.648 -26.174 1.00 44.16 236 SER A N 1
ATOM 1875 C CA . SER A 1 236 ? 3.323 -19.127 -25.525 1.00 44.16 236 SER A CA 1
ATOM 1876 C C . SER A 1 236 ? 3.429 -19.223 -23.997 1.00 44.16 236 SER A C 1
ATOM 1878 O O . SER A 1 236 ? 2.447 -18.998 -23.285 1.00 44.16 236 SER A O 1
ATOM 1880 N N . SER A 1 237 ? 4.625 -19.500 -23.471 1.00 49.72 237 SER A N 1
ATOM 1881 C CA . SER A 1 237 ? 4.867 -19.576 -22.029 1.00 49.72 237 SER A CA 1
ATOM 1882 C C . SER A 1 237 ? 4.836 -18.195 -21.367 1.00 49.72 237 SER A C 1
ATOM 1884 O O . SER A 1 237 ? 4.459 -18.076 -20.203 1.00 49.72 237 SER A O 1
ATOM 1886 N N . THR A 1 238 ? 5.176 -17.126 -22.086 1.00 54.03 238 THR A N 1
ATOM 1887 C CA . THR A 1 238 ? 5.244 -15.763 -21.539 1.00 54.03 238 THR A CA 1
ATOM 1888 C C . THR A 1 238 ? 3.849 -15.168 -21.314 1.00 54.03 238 THR A C 1
ATOM 1890 O O . THR A 1 238 ? 3.628 -14.497 -20.307 1.00 54.03 238 THR A O 1
ATOM 1893 N N . GLU A 1 239 ? 2.885 -15.478 -22.184 1.00 54.22 239 GLU A N 1
ATOM 1894 C CA . GLU A 1 239 ? 1.521 -14.925 -22.143 1.00 54.22 239 GLU A CA 1
ATOM 1895 C C . GLU A 1 239 ? 0.638 -15.577 -21.066 1.00 54.22 239 GLU A C 1
ATOM 1897 O O . GLU A 1 239 ? -0.007 -14.877 -20.283 1.00 54.22 239 GLU A O 1
ATOM 1902 N N . ALA A 1 240 ? 0.670 -16.910 -20.944 1.00 57.06 240 ALA A N 1
ATOM 1903 C CA . ALA A 1 240 ? -0.021 -17.629 -19.866 1.00 57.06 240 ALA A CA 1
ATOM 1904 C C . ALA A 1 240 ? 0.525 -17.241 -18.479 1.00 57.06 240 ALA A C 1
ATOM 1906 O O . ALA A 1 240 ? -0.219 -17.116 -17.503 1.00 57.06 240 ALA A O 1
ATOM 1907 N N . ASN A 1 241 ? 1.834 -16.990 -18.399 1.00 60.00 241 ASN A N 1
ATOM 1908 C CA . ASN A 1 241 ? 2.472 -16.502 -17.182 1.00 60.00 241 ASN A CA 1
ATOM 1909 C C . ASN A 1 241 ? 2.093 -15.047 -16.868 1.00 60.00 241 ASN A C 1
ATOM 1911 O O . ASN A 1 241 ? 1.909 -14.728 -15.697 1.00 60.00 241 ASN A O 1
ATOM 1915 N N . ALA A 1 242 ? 1.925 -14.179 -17.870 1.00 61.97 242 ALA A N 1
ATOM 1916 C CA . ALA A 1 242 ? 1.411 -12.823 -17.663 1.00 61.97 242 ALA A CA 1
ATOM 1917 C C . ALA A 1 242 ? -0.034 -12.847 -17.137 1.00 61.97 242 ALA A C 1
ATOM 1919 O O . ALA A 1 242 ? -0.343 -12.162 -16.163 1.00 61.97 242 ALA A O 1
ATOM 1920 N N . PHE A 1 243 ? -0.887 -13.712 -17.695 1.00 64.69 243 PHE A N 1
ATOM 1921 C CA . PHE A 1 243 ? -2.247 -13.924 -17.198 1.00 64.69 243 PHE A CA 1
ATOM 1922 C C . PHE A 1 243 ? -2.255 -14.396 -15.736 1.00 64.69 243 PHE A C 1
ATOM 1924 O O . PHE A 1 243 ? -2.966 -13.827 -14.908 1.00 64.69 243 PHE A O 1
ATOM 1931 N N . LEU A 1 244 ? -1.419 -15.380 -15.386 1.00 64.62 244 LEU A N 1
ATOM 1932 C CA . LEU A 1 244 ? -1.257 -15.822 -13.999 1.00 64.62 244 LEU A CA 1
ATOM 1933 C C . LEU A 1 244 ? -0.808 -14.688 -13.082 1.00 64.62 244 LEU A C 1
ATOM 1935 O O . LEU A 1 244 ? -1.430 -14.444 -12.058 1.00 64.62 244 LEU A O 1
ATOM 1939 N N . VAL A 1 245 ? 0.251 -13.972 -13.438 1.00 66.25 245 VAL A N 1
ATOM 1940 C CA . VAL A 1 245 ? 0.809 -12.895 -12.611 1.00 66.25 245 VAL A CA 1
ATOM 1941 C C . VAL A 1 245 ? -0.223 -11.787 -12.369 1.00 66.25 245 VAL A C 1
ATOM 1943 O O . VAL A 1 245 ? -0.314 -11.267 -11.258 1.00 66.25 245 VAL A O 1
ATOM 1946 N N . THR A 1 246 ? -1.055 -11.469 -13.361 1.00 70.12 246 THR A N 1
ATOM 1947 C CA . THR A 1 246 ? -2.073 -10.416 -13.250 1.00 70.12 246 THR A CA 1
ATOM 1948 C C . THR A 1 246 ? -3.356 -10.871 -12.542 1.00 70.12 246 THR A C 1
ATOM 1950 O O . THR A 1 246 ? -3.942 -10.091 -11.787 1.00 70.12 246 THR A O 1
ATOM 1953 N N . TYR A 1 247 ? -3.797 -12.117 -12.742 1.00 73.56 247 TYR A N 1
ATOM 1954 C CA . TYR A 1 247 ? -5.097 -12.612 -12.262 1.00 73.56 247 TYR A CA 1
ATOM 1955 C C . TYR A 1 247 ? -5.025 -13.621 -11.108 1.00 73.56 247 TYR A C 1
ATOM 1957 O O . TYR A 1 247 ? -6.069 -13.978 -10.566 1.00 73.56 247 TYR A O 1
ATOM 1965 N N . LEU A 1 248 ? -3.838 -14.053 -10.676 1.00 77.81 248 LEU A N 1
ATOM 1966 C CA . LEU A 1 248 ? -3.644 -14.859 -9.462 1.00 77.81 248 LEU A CA 1
ATOM 1967 C C . LEU A 1 248 ? -3.856 -14.079 -8.148 1.00 77.81 248 LEU A C 1
ATOM 1969 O O . LEU A 1 248 ? -4.394 -14.663 -7.203 1.00 77.81 248 LEU A O 1
ATOM 1973 N N . PRO A 1 249 ? -3.493 -12.783 -8.035 1.00 78.56 249 PRO A N 1
ATOM 1974 C CA . PRO A 1 249 ? -3.672 -12.044 -6.789 1.00 78.56 249 PRO A CA 1
ATOM 1975 C C . PRO A 1 249 ? -5.129 -11.976 -6.294 1.00 78.56 249 PRO A C 1
ATOM 1977 O O . PRO A 1 249 ? -5.332 -12.108 -5.090 1.00 78.56 249 PRO A O 1
ATOM 1980 N N . PRO A 1 250 ? -6.175 -11.757 -7.127 1.00 81.88 250 PRO A N 1
ATOM 1981 C CA . PRO A 1 250 ? -7.557 -11.673 -6.627 1.00 81.88 250 PRO A CA 1
ATOM 1982 C C . PRO A 1 250 ? -8.090 -12.979 -6.020 1.00 81.88 250 PRO A C 1
ATOM 1984 O O . PRO A 1 250 ? -8.594 -12.930 -4.895 1.00 81.88 250 PRO A O 1
ATOM 1987 N N . PRO A 1 251 ? -7.938 -14.151 -6.664 1.00 81.62 251 PRO A N 1
ATOM 1988 C CA . PRO A 1 251 ? -8.235 -15.435 -6.037 1.00 81.62 251 PRO A CA 1
ATOM 1989 C C . PRO A 1 251 ? -7.414 -15.684 -4.773 1.00 81.62 251 PRO A C 1
ATOM 1991 O O . PRO A 1 251 ? -7.967 -16.180 -3.795 1.00 81.62 251 PRO A O 1
ATOM 1994 N N . LEU A 1 252 ? -6.129 -15.309 -4.756 1.00 82.62 252 LEU A N 1
ATOM 1995 C CA . LEU A 1 252 ? -5.280 -15.456 -3.572 1.00 82.62 252 LEU A CA 1
ATOM 1996 C C . LEU A 1 252 ? -5.800 -14.615 -2.399 1.00 82.62 252 LEU A C 1
ATOM 1998 O O . LEU A 1 252 ? -5.898 -15.120 -1.285 1.00 82.62 252 LEU A O 1
ATOM 2002 N N . LEU A 1 253 ? -6.189 -13.361 -2.647 1.00 81.25 253 LEU A N 1
ATOM 2003 C CA . LEU A 1 253 ? -6.803 -12.493 -1.643 1.00 81.25 253 LEU A CA 1
ATOM 2004 C C . LEU A 1 253 ? -8.101 -13.104 -1.110 1.00 81.25 253 LEU A C 1
ATOM 2006 O O . LEU A 1 253 ? -8.296 -13.162 0.103 1.00 81.25 253 LEU A O 1
ATOM 2010 N N . LEU A 1 254 ? -8.979 -13.578 -1.999 1.00 82.75 254 LEU A N 1
ATOM 2011 C CA . LEU A 1 254 ? -10.221 -14.233 -1.596 1.00 82.75 254 LEU A CA 1
ATOM 2012 C C . LEU A 1 254 ? -9.928 -15.477 -0.761 1.00 82.75 254 LEU A C 1
ATOM 2014 O O . LEU A 1 254 ? -10.492 -15.612 0.320 1.00 82.75 254 LEU A O 1
ATOM 2018 N N . LEU A 1 255 ? -9.009 -16.337 -1.198 1.00 85.31 255 LEU A N 1
ATOM 2019 C CA . LEU A 1 255 ? -8.587 -17.521 -0.453 1.00 85.31 255 LEU A CA 1
ATOM 2020 C C . LEU A 1 255 ? -8.027 -17.147 0.918 1.00 85.31 255 LEU A C 1
ATOM 2022 O O . LEU A 1 255 ? -8.326 -17.826 1.892 1.00 85.31 255 LEU A O 1
ATOM 2026 N N . LEU A 1 256 ? -7.272 -16.057 1.030 1.00 82.00 256 LEU A N 1
ATOM 2027 C CA . LEU A 1 256 ? -6.698 -15.611 2.296 1.00 82.00 256 LEU A CA 1
ATOM 2028 C C . LEU A 1 256 ? -7.762 -15.017 3.230 1.00 82.00 256 LEU A C 1
ATOM 2030 O O . LEU A 1 256 ? -7.754 -15.302 4.425 1.00 82.00 256 LEU A O 1
ATOM 2034 N N . VAL A 1 257 ? -8.731 -14.268 2.696 1.00 80.06 257 VAL A N 1
ATOM 2035 C CA . VAL A 1 257 ? -9.880 -13.741 3.452 1.00 80.06 257 VAL A CA 1
ATOM 2036 C C . VAL A 1 257 ? -10.803 -14.872 3.902 1.00 80.06 257 VAL A C 1
ATOM 2038 O O . VAL A 1 257 ? -11.166 -14.938 5.077 1.00 80.06 257 VAL A O 1
ATOM 2041 N N . PHE A 1 258 ? -11.170 -15.781 2.998 1.00 81.31 258 PHE A N 1
ATOM 2042 C CA . PHE A 1 258 ? -11.988 -16.950 3.313 1.00 81.31 258 PHE A CA 1
ATOM 2043 C C . PHE A 1 258 ? -11.248 -17.908 4.239 1.00 81.31 258 PHE A C 1
ATOM 2045 O O . PHE A 1 258 ? -11.848 -18.387 5.193 1.00 81.31 258 PHE A O 1
ATOM 2052 N N . GLY A 1 259 ? -9.955 -18.132 4.025 1.00 79.19 259 GLY A N 1
ATOM 2053 C CA . GLY A 1 259 ? -9.097 -18.953 4.874 1.00 79.19 259 GLY A CA 1
ATOM 2054 C C . GLY A 1 259 ? -8.986 -18.375 6.280 1.00 79.19 259 GLY A C 1
ATOM 2055 O O . GLY A 1 259 ? -9.224 -19.083 7.256 1.00 79.19 259 GLY A O 1
ATOM 2056 N N . TYR A 1 260 ? -8.748 -17.068 6.405 1.00 77.06 260 TYR A N 1
ATOM 2057 C CA . TYR A 1 260 ? -8.778 -16.383 7.696 1.00 77.06 260 TYR A CA 1
ATOM 2058 C C . TYR A 1 260 ? -10.148 -16.517 8.370 1.00 77.06 260 TYR A C 1
ATOM 2060 O O . TYR A 1 260 ? -10.235 -16.857 9.552 1.00 77.06 260 TYR A O 1
ATOM 2068 N N . LYS A 1 261 ? -11.230 -16.315 7.613 1.00 80.31 261 LYS A N 1
ATOM 2069 C CA . LYS A 1 261 ? -12.600 -16.437 8.115 1.00 80.31 261 LYS A CA 1
ATOM 2070 C C . LYS A 1 261 ? -12.949 -17.868 8.528 1.00 80.31 261 LYS A C 1
ATOM 2072 O O . LYS A 1 261 ? -13.659 -18.044 9.512 1.00 80.31 261 LYS A O 1
ATOM 2077 N N . LEU A 1 262 ? -12.434 -18.876 7.828 1.00 80.50 262 LEU A N 1
ATOM 2078 C CA . LEU A 1 262 ? -12.654 -20.292 8.117 1.00 80.50 262 LEU A CA 1
ATOM 2079 C C . LEU A 1 262 ? -11.876 -20.729 9.366 1.00 80.50 262 LEU A C 1
ATOM 2081 O O . LEU A 1 262 ? -12.450 -21.360 10.251 1.00 80.50 262 LEU A O 1
ATOM 2085 N N . VAL A 1 263 ? -10.603 -20.333 9.476 1.00 79.31 263 VAL A N 1
ATOM 2086 C CA . VAL A 1 263 ? -9.726 -20.678 10.608 1.00 79.31 263 VAL A CA 1
ATOM 2087 C C . VAL A 1 263 ? -10.143 -19.949 11.886 1.00 79.31 263 VAL A C 1
ATOM 2089 O O . VAL A 1 263 ? -10.253 -20.566 12.942 1.00 79.31 263 VAL A O 1
ATOM 2092 N N . LYS A 1 264 ? -10.393 -18.637 11.814 1.00 72.50 264 LYS A N 1
ATOM 2093 C CA . LYS A 1 264 ? -10.754 -17.819 12.986 1.00 72.50 264 LYS A CA 1
ATOM 2094 C C . LYS A 1 264 ? -12.257 -17.752 13.247 1.00 72.50 264 LYS A C 1
ATOM 2096 O O . LYS A 1 264 ? -12.654 -17.126 14.226 1.00 72.50 264 LYS A O 1
ATOM 2101 N N . ARG A 1 265 ? -13.087 -18.359 12.385 1.00 73.69 265 ARG A N 1
ATOM 2102 C CA . ARG A 1 265 ? -14.564 -18.306 12.439 1.00 73.69 265 ARG A CA 1
ATOM 2103 C C . ARG A 1 265 ? -15.088 -16.890 12.695 1.00 73.69 265 ARG A C 1
ATOM 2105 O O . ARG A 1 265 ? -16.044 -16.688 13.442 1.00 73.69 265 ARG A O 1
ATOM 2112 N N . SER A 1 266 ? -14.441 -15.894 12.093 1.00 70.12 266 SER A N 1
ATOM 2113 C CA . SER A 1 266 ? -14.775 -14.496 12.328 1.00 70.12 266 SER A CA 1
ATOM 2114 C C . SER A 1 266 ? -16.094 -14.149 11.634 1.00 70.12 266 SER A C 1
ATOM 2116 O O . SER A 1 266 ? -16.305 -14.412 10.445 1.00 70.12 266 SER A O 1
ATOM 2118 N N . ARG A 1 267 ? -17.027 -13.563 12.387 1.00 69.00 267 ARG A N 1
ATOM 2119 C CA . ARG A 1 267 ? -18.259 -13.002 11.826 1.00 69.00 267 ARG A CA 1
ATOM 2120 C C . ARG A 1 267 ? -17.993 -11.556 11.435 1.00 69.00 267 ARG A C 1
ATOM 2122 O O . ARG A 1 267 ? -17.315 -10.829 12.151 1.00 69.00 267 ARG A O 1
ATOM 2129 N N . LEU A 1 268 ? -18.504 -11.154 10.274 1.00 73.31 268 LEU A N 1
ATOM 2130 C CA . LEU A 1 268 ? -18.459 -9.755 9.873 1.00 73.31 268 LEU A CA 1
ATOM 2131 C C . LEU A 1 268 ? -19.364 -8.983 10.835 1.00 73.31 268 LEU A C 1
ATOM 2133 O O . LEU A 1 268 ? -20.569 -9.229 10.837 1.00 73.31 268 LEU A O 1
ATOM 2137 N N . THR A 1 269 ? -18.789 -8.095 11.647 1.00 79.06 269 THR A N 1
ATOM 2138 C CA . THR A 1 269 ? -19.532 -7.332 12.657 1.00 79.06 269 THR A CA 1
ATOM 2139 C C . THR A 1 269 ? -20.691 -6.591 11.998 1.00 79.06 269 THR A C 1
ATOM 2141 O O . THR A 1 269 ? -20.486 -5.831 11.037 1.00 79.06 269 THR A O 1
ATOM 2144 N N . ALA A 1 270 ? -21.910 -6.856 12.473 1.00 82.38 270 ALA A N 1
ATOM 2145 C CA . ALA A 1 270 ? -23.102 -6.153 12.029 1.00 82.38 270 ALA A CA 1
ATOM 2146 C C . ALA A 1 270 ? -22.983 -4.668 12.388 1.00 82.38 270 ALA A C 1
ATOM 2148 O O . ALA A 1 270 ? -22.284 -4.307 13.332 1.00 82.38 270 ALA A O 1
ATOM 2149 N N . TYR A 1 271 ? -23.656 -3.790 11.642 1.00 81.06 271 TYR A N 1
ATOM 2150 C CA . TYR A 1 271 ? -23.599 -2.345 11.908 1.00 81.06 271 TYR A CA 1
ATOM 2151 C C . TYR A 1 271 ? -24.059 -1.990 13.333 1.00 81.06 271 TYR A C 1
ATOM 2153 O O . TYR A 1 271 ? -23.585 -1.017 13.911 1.00 81.06 271 TYR A O 1
ATOM 2161 N N . GLU A 1 272 ? -24.951 -2.803 13.898 1.00 76.81 272 GLU A N 1
ATOM 2162 C CA . GLU A 1 272 ? -25.527 -2.634 15.236 1.00 76.81 272 GLU A CA 1
ATOM 2163 C C . GLU A 1 272 ? -24.575 -3.071 16.353 1.00 76.81 272 GLU A C 1
ATOM 2165 O O . GLU A 1 272 ? -24.652 -2.537 17.455 1.00 76.81 272 GLU A O 1
ATOM 2170 N N . ASP A 1 273 ? -23.601 -3.930 16.052 1.00 81.94 273 ASP A N 1
ATOM 2171 C CA . ASP A 1 273 ? -22.625 -4.452 17.018 1.00 81.94 273 ASP A CA 1
ATOM 2172 C C . ASP A 1 273 ? -21.275 -3.721 16.951 1.00 81.94 273 ASP A C 1
ATOM 2174 O O . ASP A 1 273 ? -20.337 -4.072 17.660 1.00 81.94 273 ASP A O 1
ATOM 2178 N N . MET A 1 274 ? -21.138 -2.709 16.085 1.00 82.62 274 MET A N 1
ATOM 2179 C CA . MET A 1 274 ? -19.904 -1.920 16.001 1.00 82.62 274 MET A CA 1
ATOM 2180 C C . MET A 1 274 ? -19.708 -1.106 17.286 1.00 82.62 274 MET A C 1
ATOM 2182 O O . MET A 1 274 ? -20.595 -0.340 17.674 1.00 82.62 274 MET A O 1
ATOM 2186 N N . ASP A 1 275 ? -18.559 -1.273 17.933 1.00 81.75 275 ASP A N 1
ATOM 2187 C CA . ASP A 1 275 ? -18.168 -0.528 19.130 1.00 81.75 275 ASP A CA 1
ATOM 2188 C C . ASP A 1 275 ? -17.176 0.587 18.762 1.00 81.75 275 ASP A C 1
ATOM 2190 O O . ASP A 1 275 ? -16.257 0.371 17.968 1.00 81.75 275 ASP A O 1
ATOM 2194 N N . PHE A 1 276 ? -17.393 1.783 19.313 1.00 79.81 276 PHE A N 1
ATOM 2195 C CA . PHE A 1 276 ? -16.565 2.977 19.104 1.00 79.81 276 PHE A CA 1
ATOM 2196 C C . PHE A 1 276 ? -16.020 3.559 20.424 1.00 79.81 276 PHE A C 1
ATOM 2198 O O . PHE A 1 276 ? -15.468 4.657 20.410 1.00 79.81 276 PHE A O 1
ATOM 2205 N N . SER A 1 277 ? -16.155 2.831 21.537 1.00 66.12 277 SER A N 1
ATOM 2206 C CA . SER A 1 277 ? -15.749 3.218 22.901 1.00 66.12 277 SER A CA 1
ATOM 2207 C C . SER A 1 277 ? -14.291 3.686 23.024 1.00 66.12 277 SER A C 1
ATOM 2209 O O . SER A 1 277 ? -14.018 4.645 23.741 1.00 66.12 277 SER A O 1
ATOM 2211 N N . ASP A 1 278 ? -13.375 3.074 22.270 1.00 62.97 278 ASP A N 1
ATOM 2212 C CA . ASP A 1 278 ? -11.924 3.257 22.434 1.00 62.97 278 ASP A CA 1
ATOM 2213 C C . ASP A 1 278 ? -11.246 4.126 21.360 1.00 62.97 278 ASP A C 1
ATOM 2215 O O . ASP A 1 278 ? -10.019 4.222 21.306 1.00 62.97 278 ASP A O 1
ATOM 2219 N N . VAL A 1 279 ? -12.002 4.803 20.489 1.00 59.03 279 VAL A N 1
ATOM 2220 C CA . VAL A 1 279 ? -11.404 5.616 19.403 1.00 59.03 279 VAL A CA 1
ATOM 2221 C C . VAL A 1 279 ? -10.616 6.828 19.949 1.00 59.03 279 VAL A C 1
ATOM 2223 O O . VAL A 1 279 ? -9.847 7.459 19.223 1.00 59.03 279 VAL A O 1
ATOM 2226 N N . THR A 1 280 ? -10.775 7.155 21.234 1.00 50.78 280 THR A N 1
ATOM 2227 C CA . THR A 1 280 ? -10.245 8.363 21.882 1.00 50.78 280 THR A CA 1
ATOM 2228 C C . THR A 1 280 ? -9.050 8.133 22.810 1.00 50.78 280 THR A C 1
ATOM 2230 O O . THR A 1 280 ? -8.391 9.116 23.160 1.00 50.78 280 THR A O 1
ATOM 2233 N N . PHE A 1 281 ? -8.701 6.892 23.168 1.00 44.78 281 PHE A N 1
ATOM 2234 C CA . PHE A 1 281 ? -7.591 6.617 24.088 1.00 44.78 281 PHE A CA 1
ATOM 2235 C C . PHE A 1 281 ? -6.280 6.341 23.346 1.00 44.78 281 PHE A C 1
ATOM 2237 O O . PHE A 1 281 ? -5.748 5.233 23.340 1.00 44.78 281 PHE A O 1
ATOM 2244 N N . VAL A 1 282 ? -5.696 7.394 22.773 1.00 46.06 282 VAL A N 1
ATOM 2245 C CA . VAL A 1 282 ? -4.231 7.480 22.765 1.00 46.06 282 VAL A CA 1
ATOM 2246 C C . VAL A 1 282 ? -3.851 8.176 24.065 1.00 46.06 282 VAL A C 1
ATOM 2248 O O . VAL A 1 282 ? -3.841 9.403 24.144 1.00 46.06 282 VAL A O 1
ATOM 2251 N N . GLU A 1 283 ? -3.589 7.393 25.111 1.00 36.59 283 GLU A N 1
ATOM 2252 C CA . GLU A 1 283 ? -2.960 7.898 26.332 1.00 36.59 283 GLU A CA 1
ATOM 2253 C C . GLU A 1 283 ? -1.627 8.566 25.947 1.00 36.59 283 GLU A C 1
ATOM 2255 O O . GLU A 1 283 ? -0.652 7.914 25.565 1.00 36.59 283 GLU A O 1
ATOM 2260 N N . GLY A 1 284 ? -1.621 9.899 25.973 1.00 44.88 284 GLY A N 1
ATOM 2261 C CA . GLY A 1 284 ? -0.532 10.727 25.464 1.00 44.88 284 GLY A CA 1
ATOM 2262 C C . GLY A 1 284 ? -0.763 11.170 24.024 1.00 44.88 284 GLY A C 1
ATOM 2263 O O . GLY A 1 284 ? -0.117 10.659 23.110 1.00 44.88 284 GLY A O 1
ATOM 2264 N N . GLU A 1 285 ? -1.641 12.162 23.846 1.00 39.12 285 GLU A N 1
ATOM 2265 C CA . GLU A 1 285 ? -1.834 12.890 22.590 1.00 39.12 285 GLU A CA 1
ATOM 2266 C C . GLU A 1 285 ? -0.500 13.062 21.835 1.00 39.12 285 GLU A C 1
ATOM 2268 O O . GLU A 1 285 ? 0.442 13.664 22.373 1.00 39.12 285 GLU A O 1
ATOM 2273 N N . PRO A 1 286 ? -0.373 12.633 20.568 1.00 41.50 286 PRO A N 1
ATOM 2274 C CA . PRO A 1 286 ? 0.447 13.402 19.665 1.00 41.50 286 PRO A CA 1
ATOM 2275 C C . PRO A 1 286 ? -0.339 14.694 19.461 1.00 41.50 286 PRO A C 1
ATOM 2277 O O . PRO A 1 286 ? -1.189 14.769 18.578 1.00 41.50 286 PRO A O 1
ATOM 2280 N N . LEU A 1 287 ? -0.100 15.679 20.338 1.00 45.09 287 LEU A N 1
ATOM 2281 C CA . LEU A 1 287 ? -0.459 17.069 20.086 1.00 45.09 287 LEU A CA 1
ATOM 2282 C C . LEU A 1 287 ? -0.178 17.306 18.605 1.00 45.09 287 LEU A C 1
ATOM 2284 O O . LEU A 1 287 ? 0.958 17.069 18.173 1.00 45.09 287 LEU A O 1
ATOM 2288 N N . GLU A 1 288 ? -1.183 17.730 17.831 1.00 52.00 288 GLU A N 1
ATOM 2289 C CA . GLU A 1 288 ? -0.905 18.324 16.527 1.00 52.00 288 GLU A CA 1
ATOM 2290 C C . GLU A 1 288 ? 0.297 19.249 16.735 1.00 52.00 288 GLU A C 1
ATOM 2292 O O . GLU A 1 288 ? 0.239 20.075 17.659 1.00 52.00 288 GLU A O 1
ATOM 2297 N N . PRO A 1 289 ? 1.423 19.063 16.017 1.00 52.03 289 PRO A N 1
ATOM 2298 C CA . PRO A 1 289 ? 2.615 19.837 16.301 1.00 52.03 289 PRO A CA 1
ATOM 2299 C C . PRO A 1 289 ? 2.229 21.311 16.202 1.00 52.03 289 PRO A C 1
ATOM 2301 O O . PRO A 1 289 ? 1.909 21.806 15.126 1.00 52.03 289 PRO A O 1
ATOM 2304 N N . LYS A 1 290 ? 2.153 22.002 17.348 1.00 53.66 290 LYS A N 1
ATOM 2305 C CA . LYS A 1 290 ? 1.792 23.421 17.374 1.00 53.66 290 LYS A CA 1
ATOM 2306 C C . LYS A 1 290 ? 2.791 24.133 16.460 1.00 53.66 290 LYS A C 1
ATOM 2308 O O . LYS A 1 290 ? 3.981 23.808 16.538 1.00 53.66 290 LYS A O 1
ATOM 2313 N N . PRO A 1 291 ? 2.346 25.069 15.601 1.00 56.78 291 PRO A N 1
ATOM 2314 C CA . PRO A 1 291 ? 3.246 25.735 14.671 1.00 56.78 291 PRO A CA 1
ATOM 2315 C C . PRO A 1 291 ? 4.446 26.290 15.451 1.00 56.78 291 PRO A C 1
ATOM 2317 O O . PRO A 1 291 ? 4.238 26.899 16.509 1.00 56.78 291 PRO A O 1
ATOM 2320 N N . PRO A 1 292 ? 5.690 26.056 14.989 1.00 59.69 292 PRO A N 1
ATOM 2321 C CA . PRO A 1 292 ? 6.876 26.537 15.684 1.00 59.69 292 PRO A CA 1
ATOM 2322 C C . PRO A 1 292 ? 6.769 28.059 15.830 1.00 59.69 292 PRO A C 1
ATOM 2324 O O . PRO A 1 292 ? 6.706 28.787 14.841 1.00 59.69 292 PRO A O 1
ATOM 2327 N N . LYS A 1 293 ? 6.676 28.537 17.077 1.00 56.41 293 LYS A N 1
ATOM 2328 C CA . LYS A 1 293 ? 6.260 29.918 17.378 1.00 56.41 293 LYS A CA 1
ATOM 2329 C C . LYS A 1 293 ? 7.316 30.988 17.063 1.00 56.41 293 LYS A C 1
ATOM 2331 O O . LYS A 1 293 ? 6.971 32.161 17.091 1.00 56.41 293 LYS A O 1
ATOM 2336 N N . ALA A 1 294 ? 8.563 30.619 16.756 1.00 59.66 294 ALA A N 1
ATOM 2337 C CA . ALA A 1 294 ? 9.669 31.582 16.702 1.00 59.66 294 ALA A CA 1
ATOM 2338 C C . ALA A 1 294 ? 10.328 31.753 15.317 1.00 59.66 294 ALA A C 1
ATOM 2340 O O . ALA A 1 294 ? 10.600 32.882 14.923 1.00 59.66 294 ALA A O 1
ATOM 2341 N N . ASP A 1 295 ? 10.527 30.688 14.530 1.00 73.69 295 ASP A N 1
ATOM 2342 C CA . ASP A 1 295 ? 11.357 30.777 13.318 1.00 73.69 295 ASP A CA 1
ATOM 2343 C C . ASP A 1 295 ? 10.567 30.929 12.013 1.00 73.69 295 ASP A C 1
ATOM 2345 O O . ASP A 1 295 ? 9.628 30.184 11.724 1.00 73.69 295 ASP A O 1
ATOM 2349 N N . TRP A 1 296 ? 10.999 31.858 11.152 1.00 74.94 296 TRP A N 1
ATOM 2350 C CA . TRP A 1 296 ? 10.471 32.016 9.787 1.00 74.94 296 TRP A CA 1
ATOM 2351 C C . TRP A 1 296 ? 10.689 30.756 8.935 1.00 74.94 296 TRP A C 1
ATOM 2353 O O . TRP A 1 296 ? 9.814 30.380 8.158 1.00 74.94 296 TRP A O 1
ATOM 2363 N N . ARG A 1 297 ? 11.804 30.046 9.151 1.00 68.94 297 ARG A N 1
ATOM 2364 C CA . ARG A 1 297 ? 12.089 28.739 8.535 1.00 68.94 297 ARG A CA 1
ATOM 2365 C C . ARG A 1 297 ? 11.127 27.664 9.028 1.00 68.94 297 ARG A C 1
ATOM 2367 O O . ARG A 1 297 ? 10.661 26.860 8.232 1.00 68.94 297 ARG A O 1
ATOM 2374 N N . GLY A 1 298 ? 10.786 27.693 10.317 1.00 71.38 298 GLY A N 1
ATOM 2375 C CA . GLY A 1 298 ? 9.790 26.806 10.913 1.00 71.38 298 GLY A CA 1
ATOM 2376 C C . GLY A 1 298 ? 8.389 27.059 10.357 1.00 71.38 298 GLY A C 1
ATOM 2377 O O . GLY A 1 298 ? 7.683 26.108 10.042 1.00 71.38 298 GLY A O 1
ATOM 2378 N N . ARG A 1 299 ? 8.007 28.328 10.159 1.00 66.81 299 ARG A N 1
ATOM 2379 C CA . ARG A 1 299 ? 6.742 28.701 9.505 1.00 66.81 299 ARG A CA 1
ATOM 2380 C C . ARG A 1 299 ? 6.701 28.292 8.037 1.00 66.81 299 ARG A C 1
ATOM 2382 O O . ARG A 1 299 ? 5.700 27.730 7.619 1.00 66.81 299 ARG A O 1
ATOM 2389 N N . MET A 1 300 ? 7.780 28.512 7.287 1.00 69.88 300 MET A N 1
ATOM 2390 C CA . MET A 1 300 ? 7.876 28.095 5.884 1.00 69.88 300 MET A CA 1
ATOM 2391 C C . MET A 1 300 ? 7.835 26.569 5.742 1.00 69.88 300 MET A C 1
ATOM 2393 O O . MET A 1 300 ? 7.141 26.032 4.889 1.00 69.88 300 MET A O 1
ATOM 2397 N N . TRP A 1 301 ? 8.542 25.848 6.609 1.00 62.84 301 TRP A N 1
ATOM 2398 C CA . TRP A 1 301 ? 8.481 24.391 6.644 1.00 62.84 301 TRP A CA 1
ATOM 2399 C C . TRP A 1 301 ? 7.074 23.905 7.021 1.00 62.84 301 TRP A C 1
ATOM 2401 O O . TRP A 1 301 ? 6.542 23.007 6.381 1.00 62.84 301 TRP A O 1
ATOM 2411 N N . TRP A 1 302 ? 6.415 24.557 7.981 1.00 55.34 302 TRP A N 1
ATOM 2412 C CA . TRP A 1 302 ? 5.041 24.246 8.379 1.00 55.34 302 TRP A CA 1
ATOM 2413 C C . TRP A 1 302 ? 4.011 24.496 7.269 1.00 55.34 302 TRP A C 1
ATOM 2415 O O . TRP A 1 302 ? 3.110 23.680 7.074 1.00 55.34 302 TRP A O 1
ATOM 2425 N N . THR A 1 303 ? 4.146 25.587 6.508 1.00 67.00 303 THR A N 1
ATOM 2426 C CA . THR A 1 303 ? 3.274 25.867 5.356 1.00 67.00 303 THR A CA 1
ATOM 2427 C C . THR A 1 303 ? 3.525 24.917 4.191 1.00 67.00 303 THR A C 1
ATOM 2429 O O . THR A 1 303 ? 2.592 24.624 3.451 1.00 67.00 303 THR A O 1
ATOM 2432 N N . LEU A 1 304 ? 4.750 24.412 4.036 1.00 58.12 304 LEU A N 1
ATOM 2433 C CA . LEU A 1 304 ? 5.084 23.405 3.027 1.00 58.12 304 LEU A CA 1
ATOM 2434 C C . LEU A 1 304 ? 4.615 21.995 3.413 1.00 58.12 304 LEU A C 1
ATOM 2436 O O . LEU A 1 304 ? 4.334 21.203 2.517 1.00 58.12 304 LEU A O 1
ATOM 2440 N N . VAL A 1 305 ? 4.543 21.680 4.714 1.00 49.75 305 VAL A N 1
ATOM 2441 C CA . VAL A 1 305 ? 4.186 20.350 5.245 1.00 49.75 305 VAL A CA 1
ATOM 2442 C C . VAL A 1 305 ? 2.666 20.092 5.291 1.00 49.75 305 VAL A C 1
ATOM 2444 O O . VAL A 1 305 ? 2.256 18.934 5.221 1.00 49.75 305 VAL A O 1
ATOM 2447 N N . LYS A 1 306 ? 1.823 21.133 5.347 1.00 43.56 306 LYS A N 1
ATOM 2448 C CA . LYS A 1 306 ? 0.345 21.022 5.271 1.00 43.56 306 LYS A CA 1
ATOM 2449 C C . LYS A 1 306 ? -0.166 20.841 3.818 1.00 43.56 306 LYS A C 1
ATOM 2451 O O . LYS A 1 306 ? -1.133 20.080 3.576 1.00 43.56 306 LYS A O 1
#

pLDDT: mean 73.52, std 14.49, range [35.22, 93.31]